Protein AF-A0A9W8I303-F1 (afdb_monomer)

Structure (mmCIF, N/CA/C/O backbone):
data_AF-A0A9W8I303-F1
#
_entry.id   AF-A0A9W8I303-F1
#
loop_
_atom_site.group_PDB
_atom_site.id
_atom_site.type_symbol
_atom_site.label_atom_id
_atom_site.label_alt_id
_atom_site.label_comp_id
_atom_site.label_asym_id
_atom_site.label_entity_id
_atom_site.label_seq_id
_atom_site.pdbx_PDB_ins_code
_atom_site.Cartn_x
_atom_site.Cartn_y
_atom_site.Cartn_z
_atom_site.occupancy
_atom_site.B_iso_or_equiv
_atom_site.auth_seq_id
_atom_site.auth_comp_id
_atom_site.auth_asym_id
_atom_site.auth_atom_id
_atom_site.pdbx_PDB_model_num
ATOM 1 N N . MET A 1 1 ? -18.214 2.462 27.737 1.00 80.50 1 MET A N 1
ATOM 2 C CA . MET A 1 1 ? -17.371 2.314 26.529 1.00 80.50 1 MET A CA 1
ATOM 3 C C . MET A 1 1 ? -16.832 0.895 26.413 1.00 80.50 1 MET A C 1
ATOM 5 O O . MET A 1 1 ? -17.365 0.173 25.594 1.00 80.50 1 MET A O 1
ATOM 9 N N . TYR A 1 2 ? -15.885 0.456 27.256 1.00 80.56 2 TYR A N 1
ATOM 10 C CA . TYR A 1 2 ? -15.270 -0.886 27.174 1.00 80.56 2 TYR A CA 1
ATOM 11 C C . TYR A 1 2 ? -16.284 -2.042 27.030 1.00 80.56 2 TYR A C 1
ATOM 13 O O . TYR A 1 2 ? -16.235 -2.782 26.056 1.00 80.56 2 TYR A O 1
ATOM 21 N N . SER A 1 3 ? -17.301 -2.103 27.897 1.00 82.56 3 SER A N 1
ATOM 22 C CA . SER A 1 3 ? -18.353 -3.137 27.866 1.00 82.56 3 SER A CA 1
ATOM 23 C C . SER A 1 3 ? -19.313 -3.083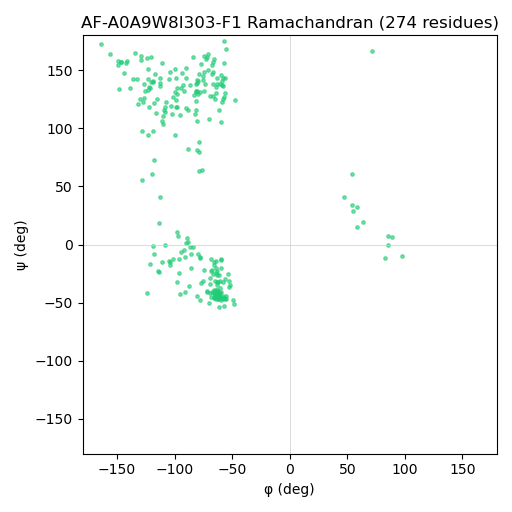 26.669 1.00 82.56 3 SER A C 1
ATOM 25 O O . SER A 1 3 ? -20.093 -4.010 26.473 1.00 82.56 3 SER A O 1
ATOM 27 N N . GLN A 1 4 ? -19.300 -2.000 25.890 1.00 85.31 4 GLN A N 1
ATOM 28 C CA . GLN A 1 4 ? -20.219 -1.762 24.769 1.00 85.31 4 GLN A CA 1
ATOM 29 C C . GLN A 1 4 ? -19.513 -1.813 23.411 1.00 85.31 4 GLN A C 1
ATOM 31 O O . GLN A 1 4 ? -20.179 -1.889 22.383 1.00 85.31 4 GLN A O 1
ATOM 36 N N . THR A 1 5 ? -18.180 -1.750 23.395 1.00 90.31 5 THR A N 1
ATOM 37 C CA . THR A 1 5 ? -17.393 -1.831 22.168 1.00 90.31 5 THR A CA 1
ATOM 38 C C . THR A 1 5 ? -17.290 -3.283 21.716 1.00 90.31 5 THR A C 1
ATOM 40 O O . THR A 1 5 ? -16.945 -4.169 22.501 1.00 90.31 5 THR A O 1
ATOM 43 N N . GLU A 1 6 ? -17.569 -3.513 20.436 1.00 92.44 6 GLU A N 1
ATOM 44 C CA . GLU A 1 6 ? -17.260 -4.764 19.748 1.00 92.44 6 GLU A CA 1
ATOM 45 C C . GLU A 1 6 ? -15.886 -4.656 19.089 1.00 92.44 6 GLU A C 1
ATOM 47 O O . GLU A 1 6 ? -15.594 -3.680 18.396 1.00 92.44 6 GLU A O 1
ATOM 52 N N . TYR A 1 7 ? -15.052 -5.669 19.300 1.00 92.38 7 TYR A N 1
ATOM 53 C CA . TYR A 1 7 ? -13.704 -5.742 18.755 1.00 92.38 7 TYR A CA 1
ATOM 54 C C . TYR A 1 7 ? -13.675 -6.838 17.697 1.00 92.38 7 TYR A C 1
ATOM 56 O O . TYR A 1 7 ? -13.798 -8.015 18.025 1.00 92.38 7 TYR A O 1
ATOM 64 N N . ASN A 1 8 ? -13.531 -6.458 16.430 1.00 93.69 8 ASN A N 1
ATOM 65 C CA . ASN A 1 8 ? -13.479 -7.396 15.314 1.00 93.69 8 ASN A CA 1
ATOM 66 C C . ASN A 1 8 ? -12.062 -7.403 14.740 1.00 93.69 8 ASN A C 1
ATOM 68 O O . ASN A 1 8 ? -11.650 -6.442 14.094 1.00 93.69 8 ASN A O 1
ATOM 72 N N . LEU A 1 9 ? -11.318 -8.472 15.011 1.00 94.00 9 LEU A N 1
ATOM 73 C CA . LEU A 1 9 ? -9.975 -8.686 14.488 1.00 94.00 9 LEU A CA 1
ATOM 74 C C . LEU A 1 9 ? -10.105 -9.431 13.162 1.00 94.00 9 LEU A C 1
ATOM 76 O O . LEU A 1 9 ? -10.629 -10.543 13.132 1.00 94.00 9 LEU A O 1
ATOM 80 N N . ILE A 1 10 ? -9.660 -8.810 12.075 1.00 94.81 10 ILE A N 1
ATOM 81 C CA . ILE A 1 10 ? -9.704 -9.397 10.735 1.00 94.81 10 ILE A CA 1
ATOM 82 C C . ILE A 1 10 ? -8.328 -9.986 10.452 1.00 94.81 10 ILE A C 1
ATOM 84 O O . ILE A 1 10 ? -7.335 -9.267 10.459 1.00 94.81 10 ILE A O 1
ATOM 88 N N . GLU A 1 11 ? -8.275 -11.296 10.247 1.00 93.50 11 GLU A N 1
ATOM 89 C CA . GLU A 1 11 ? -7.031 -12.048 10.108 1.00 93.50 11 GLU A CA 1
ATOM 90 C C . GLU A 1 11 ? -7.125 -12.947 8.880 1.00 93.50 11 GLU A C 1
ATOM 92 O O . GLU A 1 11 ? -7.998 -13.807 8.805 1.00 93.50 11 GLU A O 1
ATOM 97 N N . ILE A 1 12 ? -6.225 -12.794 7.916 1.00 92.38 12 ILE A N 1
ATOM 98 C CA . ILE A 1 12 ? -6.253 -13.619 6.705 1.00 92.38 12 ILE A CA 1
ATOM 99 C C . ILE A 1 12 ? -5.691 -15.024 6.963 1.00 92.38 12 ILE A C 1
ATOM 101 O O . ILE A 1 12 ? -6.183 -15.998 6.397 1.00 92.38 12 ILE A O 1
ATOM 105 N N . SER A 1 13 ? -4.712 -15.168 7.860 1.00 91.31 13 SER A N 1
ATOM 106 C CA . SER A 1 13 ? -4.011 -16.428 8.107 1.00 91.31 13 SER A CA 1
ATOM 107 C C . SER A 1 13 ? -4.801 -17.357 9.035 1.00 91.31 13 SER A C 1
ATOM 109 O O . SER A 1 13 ? -4.908 -17.091 10.237 1.00 91.31 13 SER A O 1
ATOM 111 N N . PRO A 1 14 ? -5.254 -18.537 8.563 1.00 89.31 14 PRO A N 1
ATOM 112 C CA . PRO A 1 14 ? -5.962 -19.492 9.420 1.00 89.31 14 PRO A CA 1
ATOM 113 C C . PRO A 1 14 ? -5.089 -20.027 10.563 1.00 89.31 14 PRO A C 1
ATOM 115 O O . PRO A 1 14 ? -5.581 -20.461 11.608 1.00 89.31 14 PRO A O 1
ATOM 118 N N . LYS A 1 15 ? -3.762 -20.038 10.382 1.00 89.25 15 LYS A N 1
ATOM 119 C CA . LYS A 1 15 ? -2.813 -20.438 11.427 1.00 89.25 15 LYS A CA 1
ATOM 120 C C . LYS A 1 15 ? -2.759 -19.391 12.539 1.00 89.25 15 LYS A C 1
ATOM 122 O O . LYS A 1 15 ? -2.899 -19.765 13.704 1.00 89.25 15 LYS A O 1
ATOM 127 N N . LEU A 1 16 ? -2.590 -18.113 12.192 1.00 87.62 16 LEU A N 1
ATOM 128 C CA . LEU A 1 16 ? -2.540 -17.028 13.176 1.00 87.62 16 LEU A CA 1
ATOM 129 C C . LEU A 1 16 ? -3.896 -16.835 13.852 1.00 87.62 16 LEU A C 1
ATOM 131 O O . LEU A 1 16 ? -3.938 -16.741 15.076 1.00 87.62 16 LEU A O 1
ATOM 135 N N . ALA A 1 17 ? -4.998 -16.913 13.101 1.00 86.69 17 ALA A N 1
ATOM 136 C CA . ALA A 1 17 ? -6.349 -16.846 13.652 1.00 86.69 17 ALA A CA 1
ATOM 137 C C . ALA A 1 17 ? -6.565 -17.908 14.742 1.00 86.69 17 ALA A C 1
ATOM 139 O O . ALA A 1 17 ? -7.018 -17.591 15.841 1.00 86.69 17 ALA A O 1
ATOM 140 N N . ARG A 1 18 ? -6.158 -19.162 14.490 1.00 86.44 18 ARG A N 1
ATOM 141 C CA . ARG A 1 18 ? -6.220 -20.237 15.497 1.00 86.44 18 ARG A CA 1
ATOM 142 C C . ARG A 1 18 ? -5.342 -19.955 16.713 1.00 86.44 18 ARG A C 1
ATOM 144 O O . ARG A 1 18 ? -5.784 -20.174 17.834 1.00 86.44 18 ARG A O 1
ATOM 151 N N . GLN A 1 19 ? -4.124 -19.452 16.522 1.00 84.56 19 GLN A N 1
ATOM 152 C CA . GLN A 1 19 ? -3.244 -19.099 17.642 1.00 84.56 19 GLN A CA 1
ATOM 153 C C . GLN A 1 19 ? -3.817 -17.962 18.498 1.00 84.56 19 GLN A C 1
ATOM 155 O O . GLN A 1 19 ? -3.777 -18.041 19.727 1.00 84.56 19 GLN A O 1
ATOM 160 N N . GLN A 1 20 ? -4.366 -16.923 17.867 1.00 82.50 20 GLN A N 1
ATOM 161 C CA . GLN A 1 20 ? -5.014 -15.806 18.550 1.00 82.50 20 GLN A CA 1
ATOM 162 C C . GLN A 1 20 ? -6.270 -16.275 19.302 1.00 82.50 20 GLN A C 1
ATOM 164 O O . GLN A 1 20 ? -6.440 -15.922 20.468 1.00 82.50 20 GLN A O 1
ATOM 169 N N . LEU A 1 21 ? -7.088 -17.145 18.695 1.00 80.62 21 LEU A N 1
ATOM 170 C CA . LEU A 1 21 ? -8.236 -17.782 19.350 1.00 80.62 21 LEU A CA 1
ATOM 171 C C . LEU A 1 21 ? -7.812 -18.594 20.581 1.00 80.62 21 LEU A C 1
ATOM 173 O O . LEU A 1 21 ? -8.411 -18.439 21.642 1.00 80.62 21 LEU A O 1
ATOM 177 N N . SER A 1 22 ? -6.755 -19.406 20.480 1.00 77.94 22 SER A N 1
ATOM 178 C CA . SER A 1 22 ? -6.236 -20.178 21.617 1.00 77.94 22 SER A CA 1
ATOM 179 C C . SER A 1 22 ? -5.738 -19.280 22.752 1.00 77.94 22 SER A C 1
ATOM 181 O O . SER A 1 22 ? -5.996 -19.560 23.920 1.00 77.94 22 SER A O 1
ATOM 183 N N . ARG A 1 23 ? -5.049 -18.175 22.436 1.00 78.62 23 ARG A N 1
ATOM 184 C CA . ARG A 1 23 ? -4.628 -17.185 23.446 1.00 78.62 23 ARG A CA 1
ATOM 185 C C . ARG A 1 23 ? -5.829 -16.508 24.104 1.00 78.62 23 ARG A C 1
ATOM 187 O O . ARG A 1 23 ? -5.824 -16.324 25.315 1.00 78.62 23 ARG A O 1
ATOM 194 N N . HIS A 1 24 ? -6.855 -16.181 23.321 1.00 73.38 24 HIS A N 1
ATOM 195 C CA . HIS A 1 24 ? -8.088 -15.584 23.823 1.00 73.38 24 HIS A CA 1
ATOM 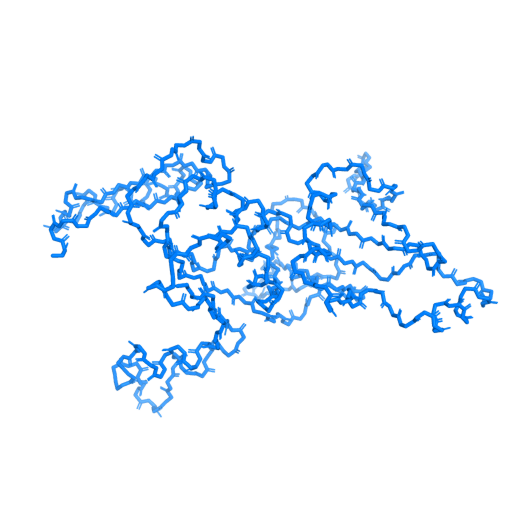196 C C . HIS A 1 24 ? -8.853 -16.542 24.748 1.00 73.38 24 HIS A C 1
ATOM 198 O O . HIS A 1 24 ? -9.297 -16.133 25.814 1.00 73.38 24 HIS A O 1
ATOM 204 N N . ALA A 1 25 ? -8.947 -17.826 24.387 1.00 70.00 25 ALA A N 1
ATOM 205 C CA . ALA A 1 25 ? -9.602 -18.854 25.198 1.00 70.00 25 ALA A CA 1
ATOM 206 C C . ALA A 1 25 ? -8.889 -19.119 26.537 1.00 70.00 25 ALA A C 1
ATOM 208 O O . ALA A 1 25 ? -9.543 -19.434 27.526 1.00 70.00 25 ALA A O 1
ATOM 209 N N . ASN A 1 26 ? -7.563 -18.961 26.578 1.00 66.81 26 ASN A N 1
ATOM 210 C CA . ASN A 1 26 ? -6.747 -19.182 27.775 1.00 66.81 26 ASN A CA 1
ATOM 211 C C . ASN A 1 26 ? -6.574 -17.925 28.650 1.00 66.81 26 ASN A C 1
ATOM 213 O O . ASN A 1 26 ? -5.869 -17.973 29.659 1.00 66.81 26 ASN A O 1
ATOM 217 N N . SER A 1 27 ? -7.176 -16.794 28.273 1.00 68.62 27 SER A N 1
ATOM 218 C CA . SER A 1 27 ? -7.116 -15.558 29.054 1.00 68.62 27 SER A CA 1
ATOM 219 C C . SER A 1 27 ? -8.114 -15.600 30.212 1.00 68.62 27 SER A C 1
ATOM 221 O O . SER A 1 27 ? -9.303 -15.833 30.010 1.00 68.62 27 SER A O 1
ATOM 223 N N . SER A 1 28 ? -7.654 -15.303 31.429 1.00 58.38 28 SER A N 1
ATOM 224 C CA . SER A 1 28 ? -8.511 -15.172 32.619 1.00 58.38 28 SER A CA 1
ATOM 225 C C . SER A 1 28 ? -9.477 -13.981 32.545 1.00 58.38 28 SER A C 1
ATOM 227 O O . SER A 1 28 ? -10.448 -13.923 33.296 1.00 58.38 28 SER A O 1
ATOM 229 N N . THR A 1 29 ? -9.245 -13.050 31.618 1.00 61.72 29 THR A N 1
ATOM 230 C CA . THR A 1 29 ? -10.097 -11.891 31.338 1.00 61.72 29 THR A CA 1
ATOM 231 C C . THR A 1 29 ? -10.621 -11.982 29.906 1.00 61.72 29 THR A C 1
ATOM 233 O O . THR A 1 29 ? -10.166 -11.272 29.005 1.00 61.72 29 THR A O 1
ATOM 236 N N . LEU A 1 30 ? -11.556 -12.903 29.675 1.00 62.56 30 LEU A N 1
ATOM 237 C CA . LEU A 1 30 ? -12.273 -13.024 28.407 1.00 62.56 30 LEU A CA 1
ATOM 238 C C . LEU A 1 30 ? -13.227 -11.836 28.241 1.00 62.56 30 LEU A C 1
ATOM 240 O O . LEU A 1 30 ? -14.254 -11.743 28.915 1.00 62.56 30 LEU A O 1
ATOM 244 N N . HIS A 1 31 ? -12.900 -10.922 27.329 1.00 69.25 31 HIS A N 1
ATOM 245 C CA . HIS A 1 31 ? -13.835 -9.876 26.933 1.00 69.25 31 HIS A CA 1
ATOM 246 C C . HIS A 1 31 ? -14.819 -10.453 25.909 1.00 69.25 31 HIS A C 1
ATOM 248 O O . HIS A 1 31 ? -14.467 -10.663 24.750 1.00 69.25 31 HIS A O 1
ATOM 254 N N . GLY A 1 32 ? -16.066 -10.705 26.320 1.00 75.88 32 GLY A N 1
ATOM 255 C CA . GLY A 1 32 ? -17.075 -11.390 25.493 1.00 75.88 32 GLY A CA 1
ATOM 256 C C . GLY A 1 32 ? -17.424 -10.711 24.158 1.00 75.88 32 GLY A C 1
ATOM 257 O O . GLY A 1 32 ? -18.037 -11.338 23.297 1.00 75.88 32 GLY A O 1
ATOM 258 N N . ASN A 1 33 ? -17.007 -9.457 23.959 1.00 84.62 33 ASN A N 1
ATOM 259 C CA . ASN A 1 33 ? -17.288 -8.685 22.746 1.00 84.62 33 ASN A CA 1
ATOM 260 C C . ASN A 1 33 ? -16.132 -8.679 21.728 1.00 84.62 33 ASN A C 1
ATOM 262 O O . ASN A 1 33 ? -16.164 -7.878 20.794 1.00 84.62 33 ASN A O 1
ATOM 266 N N . ALA A 1 34 ? -15.098 -9.508 21.905 1.00 87.56 34 ALA A N 1
ATOM 267 C CA . ALA A 1 34 ? -14.016 -9.662 20.935 1.00 87.56 34 ALA A CA 1
ATOM 268 C C . ALA A 1 34 ? -14.234 -10.883 20.030 1.00 87.56 34 ALA A C 1
ATOM 270 O O . ALA A 1 34 ? -14.596 -11.965 20.493 1.00 87.56 34 ALA A O 1
ATOM 271 N N . ARG A 1 35 ? -14.025 -10.707 18.724 1.00 89.19 35 ARG A N 1
ATOM 272 C CA . ARG A 1 35 ? -14.223 -11.729 17.692 1.00 89.19 35 ARG A CA 1
ATOM 273 C C . ARG A 1 35 ? -13.065 -11.709 16.709 1.00 89.19 35 ARG A C 1
ATOM 275 O O . ARG A 1 35 ? -12.578 -10.644 16.341 1.00 89.19 35 ARG A O 1
ATOM 282 N N . ILE A 1 36 ? -12.668 -12.896 16.264 1.00 90.81 36 ILE A N 1
ATOM 283 C CA . ILE A 1 36 ? -11.671 -13.082 15.210 1.00 90.81 36 ILE A CA 1
ATOM 284 C C . ILE A 1 36 ? -12.412 -13.544 13.964 1.00 90.81 36 ILE A C 1
ATOM 286 O O . ILE A 1 36 ? -13.126 -14.546 13.992 1.00 90.81 36 ILE A O 1
ATOM 290 N N . ILE A 1 37 ? -12.263 -12.789 12.884 1.00 93.69 37 ILE A N 1
ATOM 291 C CA . ILE A 1 37 ? -12.885 -13.044 11.594 1.00 93.69 37 ILE A CA 1
ATOM 292 C C . ILE A 1 37 ? -11.764 -13.469 10.653 1.00 93.69 37 ILE A C 1
ATOM 294 O O . ILE A 1 37 ? -10.966 -12.640 10.217 1.00 93.69 37 ILE A O 1
ATOM 298 N N . ASN A 1 38 ? -11.681 -14.773 10.382 1.00 94.75 38 ASN A N 1
ATOM 299 C CA . ASN A 1 38 ? -10.640 -15.311 9.518 1.00 94.75 38 ASN A CA 1
ATOM 300 C C . ASN A 1 38 ? -10.999 -15.114 8.036 1.00 94.75 38 ASN A C 1
ATOM 302 O O . ASN A 1 38 ? -11.546 -16.018 7.411 1.00 94.75 38 ASN A O 1
ATOM 306 N N . GLN A 1 39 ? -10.752 -13.916 7.508 1.00 94.94 39 GLN A N 1
ATOM 307 C CA . GLN A 1 39 ? -10.959 -13.558 6.103 1.00 94.94 39 GLN A CA 1
ATOM 308 C C . GLN A 1 39 ? -10.072 -12.374 5.705 1.00 94.94 39 GLN A C 1
ATOM 310 O O . GLN A 1 39 ? -9.587 -11.640 6.566 1.00 94.94 39 GLN A O 1
ATOM 315 N N . SER A 1 40 ? -9.903 -12.150 4.403 1.00 95.56 40 SER A N 1
ATOM 316 C CA . SER A 1 40 ? -9.305 -10.915 3.895 1.00 95.56 40 SER A CA 1
ATOM 317 C C . SER A 1 40 ? -10.284 -9.749 4.032 1.00 95.56 40 SER A C 1
ATOM 319 O O . SER A 1 40 ? -11.467 -9.873 3.714 1.00 95.56 40 SER A O 1
ATOM 321 N N . ILE A 1 41 ? -9.792 -8.581 4.447 1.00 96.62 41 ILE A N 1
ATOM 322 C CA . ILE A 1 41 ? -10.588 -7.347 4.405 1.00 96.62 41 ILE A CA 1
ATOM 323 C C . ILE A 1 41 ? -10.890 -6.909 2.966 1.00 96.62 41 ILE A C 1
ATOM 325 O O . ILE A 1 41 ? -11.902 -6.262 2.731 1.00 96.62 41 ILE A O 1
ATOM 329 N N . LEU A 1 42 ? -10.062 -7.285 1.986 1.00 97.31 42 LEU A N 1
ATOM 330 C CA . LEU A 1 42 ? -10.294 -6.934 0.579 1.00 97.31 42 LEU A CA 1
ATOM 331 C C . LEU A 1 42 ? -11.514 -7.655 -0.020 1.00 97.31 42 LEU A C 1
ATOM 333 O O . LEU A 1 42 ? -12.118 -7.144 -0.966 1.00 97.31 42 LEU A O 1
ATOM 337 N N . ASP A 1 43 ? -11.893 -8.787 0.578 1.00 96.75 43 ASP A N 1
ATOM 338 C CA . ASP A 1 43 ? -13.035 -9.621 0.185 1.00 96.75 43 ASP A CA 1
ATOM 339 C C . ASP A 1 43 ? -14.291 -9.326 1.019 1.00 96.75 43 ASP A C 1
ATOM 341 O O . ASP A 1 43 ? -15.292 -10.036 0.934 1.00 96.75 43 ASP A O 1
ATOM 345 N N . TRP A 1 44 ? -14.253 -8.285 1.854 1.00 97.38 44 TRP A N 1
ATOM 346 C CA . TRP A 1 44 ? -15.359 -7.955 2.739 1.00 97.38 44 TRP A CA 1
ATOM 347 C C . TRP A 1 44 ? -16.609 -7.546 1.952 1.00 97.38 44 TRP A C 1
ATOM 349 O O . TRP A 1 44 ? -16.587 -6.603 1.160 1.00 97.38 44 TRP A O 1
ATOM 359 N N . ASP A 1 45 ? -17.724 -8.220 2.226 1.00 96.31 45 ASP A N 1
ATOM 360 C CA . ASP A 1 45 ? -18.985 -8.065 1.497 1.00 96.31 45 ASP A CA 1
ATOM 361 C C . ASP A 1 45 ? -20.150 -7.562 2.371 1.00 96.31 45 ASP A C 1
ATOM 363 O O . ASP A 1 45 ? -21.204 -7.177 1.855 1.00 96.31 45 ASP A O 1
ATOM 367 N N . LYS A 1 46 ? -19.966 -7.485 3.694 1.00 96.12 46 LYS A N 1
ATOM 368 C CA . LYS A 1 46 ? -21.014 -7.081 4.646 1.00 96.12 46 LYS A CA 1
ATOM 369 C C . LYS A 1 46 ? -21.070 -5.571 4.817 1.00 96.12 46 LYS A C 1
ATOM 371 O O . LYS A 1 46 ? -20.046 -4.913 4.946 1.00 96.12 46 LYS A O 1
ATOM 376 N N . HIS A 1 47 ? -22.268 -5.002 4.848 1.00 96.56 47 HIS A N 1
ATOM 377 C CA . HIS A 1 47 ? -22.441 -3.570 5.085 1.00 96.56 47 HIS A CA 1
ATOM 378 C C . HIS A 1 47 ? -22.551 -3.260 6.587 1.00 96.56 47 HIS A C 1
ATOM 380 O O . HIS A 1 47 ? -23.531 -3.624 7.237 1.00 96.56 47 HIS A O 1
ATOM 386 N N . GLU A 1 48 ? -21.583 -2.518 7.117 1.00 94.88 48 GLU A N 1
ATOM 387 C CA . GLU A 1 48 ? -21.498 -2.082 8.508 1.00 94.88 48 GLU A CA 1
ATOM 388 C C . GLU A 1 48 ? -21.979 -0.631 8.648 1.00 94.88 48 GLU A C 1
ATOM 390 O O . GLU A 1 48 ? -21.238 0.338 8.473 1.00 94.88 48 GLU A O 1
ATOM 395 N N . SER A 1 49 ? -23.261 -0.461 8.985 1.00 92.38 49 SER A N 1
ATOM 396 C CA . SER A 1 49 ? -23.885 0.865 9.117 1.00 92.38 49 SER A CA 1
ATOM 397 C C . SER A 1 49 ? -23.554 1.584 10.427 1.00 92.38 49 SER A C 1
ATOM 399 O O . SER A 1 49 ? -23.881 2.763 10.580 1.00 92.38 49 SER A O 1
ATOM 401 N N . ARG A 1 50 ? -22.947 0.893 11.397 1.00 92.62 50 ARG A N 1
ATOM 402 C CA . ARG A 1 50 ? -22.639 1.450 12.718 1.00 92.62 50 ARG A CA 1
ATOM 403 C C . ARG A 1 50 ? -21.383 2.325 12.654 1.00 92.62 50 ARG A C 1
ATOM 405 O O . ARG A 1 50 ? -20.466 2.013 11.900 1.00 92.62 50 ARG A O 1
ATOM 412 N N . PRO A 1 51 ? -21.294 3.402 13.456 1.00 92.50 51 PRO A N 1
ATOM 413 C CA . PRO A 1 51 ? -20.029 4.100 13.650 1.00 92.50 51 PRO A CA 1
ATOM 414 C C . PRO A 1 51 ? -18.967 3.128 14.170 1.00 92.50 51 PRO A C 1
ATOM 416 O O . PRO A 1 51 ? -19.193 2.447 15.170 1.00 92.50 51 PRO A O 1
ATOM 419 N N . CYS A 1 52 ? -17.818 3.072 13.505 1.00 94.31 52 CYS A N 1
ATOM 420 C CA . CYS A 1 52 ? -16.732 2.172 13.873 1.00 94.31 52 CYS A CA 1
ATOM 421 C C . CYS A 1 52 ? -15.372 2.846 13.698 1.00 94.31 52 CYS A C 1
ATOM 423 O O . CYS A 1 52 ? -15.228 3.801 12.932 1.00 94.31 52 CYS A O 1
ATOM 425 N N . PHE A 1 53 ? -14.368 2.327 14.399 1.00 96.00 53 PHE A N 1
ATOM 426 C CA . PHE A 1 53 ? -12.973 2.637 14.121 1.00 96.00 53 PHE A CA 1
ATOM 427 C C . PHE A 1 53 ? -12.371 1.499 13.306 1.00 96.00 53 PHE A C 1
ATOM 429 O O . PHE A 1 53 ? -12.519 0.335 13.671 1.00 96.00 53 PHE A O 1
ATOM 436 N N . VAL A 1 54 ? -11.697 1.845 12.215 1.00 97.50 54 VAL A N 1
ATOM 437 C CA . VAL A 1 54 ? -10.852 0.928 11.451 1.00 97.50 54 VAL A CA 1
ATOM 438 C C . VAL A 1 54 ? -9.417 1.244 11.836 1.00 97.50 54 VAL A C 1
ATOM 440 O O . VAL A 1 54 ? -8.929 2.337 11.553 1.00 97.50 54 VAL A O 1
ATOM 443 N N . VAL A 1 55 ? -8.772 0.305 12.522 1.00 98.19 55 VAL A N 1
ATOM 444 C CA . VAL A 1 55 ? -7.388 0.437 12.983 1.00 98.19 55 VAL A CA 1
ATOM 445 C C . VAL A 1 55 ? -6.520 -0.492 12.141 1.00 98.19 55 VAL A C 1
ATOM 447 O O . VAL A 1 55 ? -6.696 -1.705 12.206 1.00 98.19 55 VAL A O 1
ATOM 450 N N . ALA A 1 56 ? -5.620 0.076 11.340 1.00 97.62 56 ALA A N 1
ATOM 451 C CA . ALA A 1 56 ? -4.745 -0.658 10.425 1.00 97.62 56 ALA A CA 1
ATOM 452 C C . ALA A 1 56 ? -3.290 -0.225 10.649 1.00 97.62 56 ALA A C 1
ATOM 454 O O . ALA A 1 56 ? -2.887 0.833 10.174 1.00 97.62 56 ALA A O 1
ATOM 455 N N . MET A 1 57 ? -2.538 -1.001 11.431 1.00 97.19 57 MET A N 1
ATOM 456 C CA . MET A 1 57 ? -1.144 -0.715 11.796 1.00 97.19 57 MET A CA 1
ATOM 457 C C . MET A 1 57 ? -0.232 -1.706 11.075 1.00 97.19 57 MET A C 1
ATOM 459 O O . MET A 1 57 ? -0.360 -2.894 11.357 1.00 97.19 57 MET A O 1
ATOM 463 N N . GLU A 1 58 ? 0.634 -1.216 10.180 1.00 95.75 58 GLU A N 1
ATOM 464 C CA . GLU A 1 58 ? 1.556 -2.035 9.365 1.00 95.75 58 GLU A CA 1
ATOM 465 C C . GLU A 1 58 ? 0.788 -3.128 8.603 1.00 95.75 58 GLU A C 1
ATOM 467 O O . GLU A 1 58 ? 0.908 -4.327 8.854 1.00 95.75 58 GLU A O 1
ATOM 472 N N . VAL A 1 59 ? -0.135 -2.673 7.752 1.00 96.25 59 VAL A N 1
ATOM 473 C CA . VAL A 1 59 ? -1.045 -3.546 6.991 1.00 96.25 59 VAL A CA 1
ATOM 474 C C . VAL A 1 59 ? -0.923 -3.280 5.502 1.00 96.25 59 VAL A C 1
ATOM 476 O O . VAL A 1 59 ? -0.993 -4.219 4.711 1.00 96.25 59 VAL A O 1
ATOM 47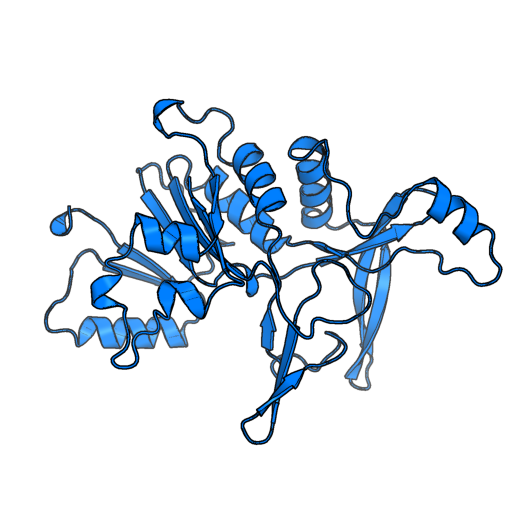9 N N . ILE A 1 60 ? -0.830 -2.009 5.101 1.00 97.56 60 ILE A N 1
ATOM 480 C CA . ILE A 1 60 ? -0.933 -1.630 3.691 1.00 97.56 60 ILE A CA 1
ATOM 481 C C . ILE A 1 60 ? 0.406 -1.717 2.962 1.00 97.56 60 ILE A C 1
ATOM 483 O O . ILE A 1 60 ? 0.404 -1.856 1.741 1.00 97.56 60 ILE A O 1
ATOM 487 N N . ASP A 1 61 ? 1.520 -1.699 3.687 1.00 96.88 61 ASP A N 1
ATOM 488 C CA . ASP A 1 61 ? 2.847 -2.029 3.169 1.00 96.88 61 ASP A CA 1
ATOM 489 C C . ASP A 1 61 ? 2.938 -3.456 2.623 1.00 96.88 61 ASP A C 1
ATOM 491 O O . ASP A 1 61 ? 3.652 -3.688 1.656 1.00 96.88 61 ASP A O 1
ATOM 495 N N . ASN A 1 62 ? 2.183 -4.395 3.191 1.00 95.62 62 ASN A N 1
ATOM 496 C CA . ASN A 1 62 ? 2.107 -5.787 2.746 1.00 95.62 62 ASN A CA 1
ATOM 497 C C . ASN A 1 62 ? 1.060 -6.009 1.636 1.00 95.62 62 ASN A C 1
ATOM 499 O O . ASN A 1 62 ? 0.889 -7.128 1.144 1.00 95.62 62 ASN A O 1
ATOM 503 N N . LEU A 1 63 ? 0.317 -4.969 1.241 1.00 97.25 63 LEU A N 1
ATOM 504 C CA . LEU A 1 63 ? -0.661 -5.069 0.163 1.00 97.25 63 LEU A CA 1
ATOM 505 C C . LEU A 1 63 ? 0.018 -4.948 -1.204 1.00 97.25 63 LEU A C 1
ATOM 507 O O . LEU A 1 63 ? 0.872 -4.092 -1.430 1.00 97.25 63 LEU A O 1
ATOM 511 N N . ALA A 1 64 ? -0.410 -5.795 -2.141 1.00 96.44 64 ALA A N 1
ATOM 512 C CA . ALA A 1 64 ? 0.166 -5.857 -3.478 1.00 96.44 64 ALA A CA 1
ATOM 513 C C . ALA A 1 64 ? 0.087 -4.513 -4.223 1.00 96.44 64 ALA A C 1
ATOM 515 O O . ALA A 1 64 ? -0.889 -3.759 -4.108 1.00 96.44 64 ALA A O 1
ATOM 516 N N . HIS A 1 65 ? 1.139 -4.245 -4.990 1.00 98.12 65 HIS A N 1
ATOM 517 C CA . HIS A 1 65 ? 1.225 -3.128 -5.917 1.00 98.12 65 HIS A CA 1
ATOM 518 C C . HIS A 1 65 ? 1.417 -3.672 -7.329 1.00 98.12 65 HIS A C 1
ATOM 520 O O . HIS A 1 65 ? 2.191 -4.607 -7.532 1.00 98.12 65 HIS A O 1
ATOM 526 N N . ASP A 1 66 ? 0.761 -3.042 -8.297 1.00 98.31 66 ASP A N 1
ATOM 527 C CA . ASP A 1 66 ? 1.004 -3.301 -9.713 1.00 98.31 66 ASP A CA 1
ATOM 528 C C . ASP A 1 66 ? 2.099 -2.374 -10.236 1.00 98.31 66 ASP A C 1
ATOM 530 O O . ASP A 1 66 ? 2.275 -1.258 -9.745 1.00 98.31 66 ASP A O 1
ATOM 534 N N . VAL A 1 67 ? 2.834 -2.809 -11.257 1.00 98.25 67 VAL A N 1
ATOM 535 C CA . VAL A 1 67 ? 3.876 -1.987 -11.881 1.00 98.25 67 VAL A CA 1
ATOM 536 C C . VAL A 1 67 ? 3.336 -1.344 -13.146 1.00 98.25 67 VAL A C 1
ATOM 538 O O . VAL A 1 67 ? 2.880 -2.025 -14.064 1.00 98.25 67 VAL A O 1
ATOM 541 N N . VAL A 1 68 ? 3.431 -0.017 -13.210 1.00 97.94 68 VAL A N 1
ATOM 542 C CA . VAL A 1 68 ? 3.072 0.778 -14.383 1.00 97.94 68 VAL A CA 1
ATOM 543 C C . VAL A 1 68 ? 4.289 1.535 -14.902 1.00 97.94 68 VAL A C 1
ATOM 545 O O . VAL A 1 68 ? 5.081 2.098 -14.146 1.00 97.94 68 VAL A O 1
ATOM 548 N N . ARG A 1 69 ? 4.425 1.594 -16.224 1.00 96.25 69 ARG A N 1
ATOM 549 C CA . ARG A 1 69 ? 5.350 2.481 -16.936 1.00 96.25 69 ARG A CA 1
ATOM 550 C C . ARG A 1 69 ? 4.580 3.329 -17.926 1.00 96.25 69 ARG A C 1
ATOM 552 O O . ARG A 1 69 ? 3.471 2.984 -18.310 1.00 96.25 69 ARG A O 1
ATOM 559 N N . TYR A 1 70 ? 5.167 4.435 -18.356 1.00 94.62 70 TYR A N 1
ATOM 560 C CA . TYR A 1 70 ? 4.538 5.318 -19.329 1.00 94.62 70 TYR A CA 1
ATOM 561 C C . TYR A 1 70 ? 5.407 5.433 -20.566 1.00 94.62 70 TYR A C 1
ATOM 563 O O . TYR A 1 70 ? 6.630 5.558 -20.467 1.00 94.62 70 TYR A O 1
ATOM 571 N N . ASP A 1 71 ? 4.773 5.441 -21.729 1.00 90.50 71 ASP A N 1
ATOM 572 C CA . ASP A 1 71 ? 5.433 5.826 -22.968 1.00 90.50 71 ASP A CA 1
ATOM 573 C C . ASP A 1 71 ? 5.858 7.304 -22.899 1.00 90.50 71 ASP A C 1
ATOM 575 O O . ASP A 1 71 ? 5.069 8.181 -22.535 1.00 90.50 71 ASP A O 1
ATOM 579 N N . TYR A 1 72 ? 7.119 7.597 -23.232 1.00 84.94 72 TYR A N 1
ATOM 580 C CA . TYR A 1 72 ? 7.679 8.946 -23.078 1.00 84.94 72 TYR A CA 1
ATOM 581 C C . TYR A 1 72 ? 7.008 10.009 -23.965 1.00 84.94 72 TYR A C 1
ATOM 583 O O . TYR A 1 72 ? 7.092 11.200 -23.640 1.00 84.94 72 TYR A O 1
ATOM 591 N N . GLN A 1 73 ? 6.403 9.605 -25.086 1.00 82.50 73 GLN A N 1
ATOM 592 C CA . GLN A 1 73 ? 5.841 10.514 -26.085 1.00 82.50 73 GLN A CA 1
ATOM 593 C C . GLN A 1 73 ? 4.344 10.745 -25.871 1.00 82.50 73 GLN A C 1
ATOM 595 O O . GLN A 1 73 ? 3.867 11.875 -25.982 1.00 82.50 73 GLN A O 1
ATOM 600 N N . THR A 1 74 ? 3.613 9.675 -25.577 1.00 87.38 74 THR A N 1
ATOM 601 C CA . THR A 1 74 ? 2.146 9.647 -25.538 1.00 87.38 74 THR A CA 1
ATOM 602 C C . THR A 1 74 ? 1.585 9.712 -24.120 1.00 87.38 74 THR A C 1
ATOM 604 O O . THR A 1 74 ? 0.388 9.932 -23.961 1.00 87.38 74 THR A O 1
ATOM 607 N N . ASP A 1 75 ? 2.425 9.529 -23.094 1.00 89.69 75 ASP A N 1
ATOM 608 C CA . ASP A 1 75 ? 2.028 9.346 -21.691 1.00 89.69 75 ASP A CA 1
ATOM 609 C C . ASP A 1 75 ? 1.093 8.134 -21.478 1.00 89.69 75 ASP A C 1
ATOM 611 O O . ASP A 1 75 ? 0.470 8.001 -20.423 1.00 89.69 75 ASP A O 1
ATOM 615 N N . THR A 1 76 ? 0.994 7.236 -22.467 1.00 93.44 76 THR A N 1
ATOM 616 C CA . THR A 1 76 ? 0.156 6.034 -22.392 1.00 93.44 76 THR A CA 1
ATOM 617 C C . THR A 1 76 ? 0.716 5.091 -21.328 1.00 93.44 76 THR A C 1
ATOM 619 O O . THR A 1 76 ? 1.909 4.780 -21.389 1.00 93.44 76 THR A O 1
ATOM 622 N N . PRO A 1 77 ? -0.100 4.628 -20.364 1.00 96.56 77 PRO A N 1
ATOM 623 C CA . PRO A 1 77 ? 0.353 3.700 -19.342 1.00 96.56 77 PRO A CA 1
ATOM 624 C C . PRO A 1 77 ? 0.408 2.258 -19.874 1.00 96.56 77 PRO A C 1
ATOM 626 O O . PRO A 1 77 ? -0.493 1.801 -20.582 1.00 96.56 77 PRO A O 1
ATOM 629 N N . TYR A 1 78 ? 1.445 1.537 -19.463 1.00 97.69 78 TYR A N 1
ATOM 630 C CA . TYR A 1 78 ? 1.682 0.118 -19.699 1.00 97.69 78 TYR A CA 1
ATOM 631 C C . TYR A 1 78 ? 1.801 -0.598 -18.353 1.00 97.69 78 TYR A C 1
ATOM 633 O O . TYR A 1 78 ? 2.492 -0.097 -17.467 1.00 97.69 78 TYR A O 1
ATOM 641 N N . GLN A 1 79 ? 1.138 -1.742 -18.199 1.00 98.06 79 GLN A N 1
ATOM 642 C CA . GLN A 1 79 ? 1.271 -2.616 -17.033 1.00 98.06 79 GLN A CA 1
ATOM 643 C C . GLN A 1 79 ? 2.382 -3.639 -17.270 1.00 98.06 79 GLN A C 1
ATOM 645 O O . GLN A 1 79 ? 2.554 -4.115 -18.395 1.00 98.06 79 GLN A O 1
ATOM 650 N N . ALA A 1 80 ? 3.132 -3.966 -16.221 1.00 97.62 80 ALA A N 1
ATOM 651 C CA . ALA A 1 80 ? 4.059 -5.087 -16.262 1.00 97.62 80 ALA A CA 1
ATOM 652 C C . ALA A 1 80 ? 3.308 -6.404 -16.026 1.00 97.62 80 ALA A C 1
ATOM 654 O O . ALA A 1 80 ? 2.433 -6.478 -15.165 1.00 97.62 80 ALA A O 1
ATOM 655 N N . LEU A 1 81 ? 3.705 -7.452 -16.740 1.00 97.19 81 LEU A N 1
ATOM 656 C CA . LEU A 1 81 ? 3.413 -8.836 -16.389 1.00 97.19 81 LEU A CA 1
ATOM 657 C C . LEU A 1 81 ? 4.729 -9.556 -16.130 1.00 97.19 81 LEU A C 1
ATOM 659 O O . LEU A 1 81 ? 5.733 -9.274 -16.783 1.00 97.19 81 LEU A O 1
ATOM 663 N N . VAL A 1 82 ? 4.708 -10.513 -15.209 1.00 96.06 82 VAL A N 1
ATOM 664 C CA . VAL A 1 82 ? 5.847 -11.399 -14.974 1.00 96.06 82 VAL A CA 1
ATOM 665 C C . VAL A 1 82 ? 5.636 -12.672 -15.780 1.00 96.06 82 VAL A C 1
ATOM 667 O O . VAL A 1 82 ? 4.728 -13.454 -15.494 1.00 96.06 82 VAL A O 1
ATOM 670 N N . HIS A 1 83 ? 6.464 -12.866 -16.800 1.00 95.94 83 HIS A N 1
ATOM 671 C CA . HIS A 1 83 ? 6.562 -14.126 -17.516 1.00 95.94 83 HIS A CA 1
ATOM 672 C C . HIS A 1 83 ? 7.451 -15.087 -16.723 1.00 95.94 83 HIS A C 1
ATOM 674 O O . HIS A 1 83 ? 8.530 -14.704 -16.272 1.00 95.94 83 HIS A O 1
ATOM 680 N N . VAL A 1 84 ? 6.980 -16.321 -16.544 1.00 95.62 84 VAL A N 1
ATOM 681 C CA . VAL A 1 84 ? 7.708 -17.392 -15.854 1.00 95.62 84 VAL A CA 1
ATOM 682 C C . VAL A 1 84 ? 8.139 -18.405 -16.902 1.00 95.62 84 VAL A C 1
ATOM 684 O O . VAL A 1 84 ? 7.286 -18.990 -17.569 1.00 95.62 84 VAL A O 1
ATOM 687 N N . PHE A 1 85 ? 9.443 -18.594 -17.057 1.00 93.62 85 PHE A N 1
ATOM 688 C CA . PHE A 1 85 ? 9.998 -19.566 -17.994 1.00 93.62 85 PHE A CA 1
ATOM 689 C C . PHE A 1 85 ? 10.060 -20.972 -17.379 1.00 93.62 85 PHE A C 1
ATOM 691 O O . PHE A 1 85 ? 10.019 -21.142 -16.159 1.00 93.62 85 PHE A O 1
ATOM 698 N N . ASP A 1 86 ? 10.177 -21.995 -18.231 1.00 93.75 86 ASP A N 1
ATOM 699 C CA . ASP A 1 86 ? 10.221 -23.408 -17.816 1.00 93.75 86 ASP A CA 1
ATOM 700 C C . ASP A 1 86 ? 11.438 -23.749 -16.933 1.00 93.75 86 ASP A C 1
ATOM 702 O O . ASP A 1 86 ? 11.413 -24.728 -16.186 1.00 93.75 86 ASP A O 1
ATOM 706 N N . ASP A 1 87 ? 12.506 -22.953 -17.008 1.00 92.00 87 ASP A N 1
ATOM 707 C CA . ASP A 1 87 ? 13.708 -23.067 -16.174 1.00 92.00 87 ASP A CA 1
ATOM 708 C C . ASP A 1 87 ? 13.575 -22.365 -14.808 1.00 92.00 87 ASP A C 1
ATOM 710 O O . ASP A 1 87 ? 14.471 -22.477 -13.970 1.00 92.00 87 ASP A O 1
ATOM 714 N N . GLY A 1 88 ? 12.442 -21.703 -14.551 1.00 87.62 88 GLY A N 1
ATOM 715 C CA . GLY A 1 88 ? 12.160 -20.991 -13.308 1.00 87.62 88 GLY A CA 1
ATOM 716 C C . GLY A 1 88 ? 12.690 -19.558 -13.261 1.00 87.62 88 GLY A C 1
ATOM 717 O O . GLY A 1 88 ? 12.608 -18.941 -12.195 1.00 87.62 88 GLY A O 1
ATOM 718 N N . GLU A 1 89 ? 13.210 -19.031 -14.374 1.00 92.38 89 GLU A N 1
ATOM 719 C CA . GLU A 1 89 ? 13.561 -17.617 -14.518 1.00 92.38 89 GLU A CA 1
ATOM 720 C C . GLU A 1 89 ? 12.317 -16.745 -14.739 1.00 92.38 89 GLU A C 1
ATOM 722 O O . GLU A 1 89 ? 11.274 -17.188 -15.236 1.00 92.38 89 GLU A O 1
ATOM 727 N N . PHE A 1 90 ? 12.441 -15.471 -14.371 1.00 95.88 90 PHE A N 1
ATOM 728 C CA . PHE A 1 90 ? 11.367 -14.487 -14.444 1.00 95.88 90 PHE A CA 1
ATOM 729 C C . PHE A 1 90 ? 11.785 -13.299 -15.311 1.00 95.88 90 PHE A C 1
ATOM 731 O O . PHE A 1 90 ? 12.869 -12.745 -15.133 1.00 95.88 90 PHE A O 1
ATOM 738 N N . GLU A 1 91 ? 10.895 -12.842 -16.189 1.00 95.12 91 GLU A N 1
ATOM 739 C CA . GLU A 1 91 ? 11.096 -11.617 -16.968 1.00 95.12 91 GLU A CA 1
ATOM 740 C C . GLU A 1 91 ? 9.850 -10.734 -16.934 1.00 95.12 91 GLU A C 1
ATOM 742 O O . GLU A 1 91 ? 8.717 -11.211 -16.984 1.00 95.12 91 GLU A O 1
ATOM 747 N N . GLU A 1 92 ? 10.064 -9.423 -16.874 1.00 95.12 92 GLU A N 1
ATOM 748 C CA . GLU A 1 92 ? 8.998 -8.449 -17.062 1.00 95.12 92 GLU A CA 1
ATOM 749 C C . GLU A 1 92 ? 8.719 -8.227 -18.547 1.00 95.12 92 GLU A C 1
ATOM 751 O O . GLU A 1 92 ? 9.577 -7.767 -19.302 1.00 95.12 92 GLU A O 1
ATOM 756 N N . ILE A 1 93 ? 7.469 -8.436 -18.938 1.00 95.56 93 ILE A N 1
ATOM 757 C CA . ILE A 1 93 ? 6.934 -7.977 -20.217 1.00 95.56 93 ILE A CA 1
ATOM 758 C C . ILE A 1 93 ? 5.924 -6.858 -19.975 1.00 95.56 93 ILE A C 1
ATOM 760 O O . ILE A 1 93 ? 5.347 -6.748 -18.896 1.00 95.56 93 ILE A O 1
ATOM 764 N N . TYR A 1 94 ? 5.707 -6.009 -20.977 1.00 96.25 94 TYR A N 1
ATOM 765 C CA . TYR A 1 94 ? 4.845 -4.838 -20.843 1.00 96.25 94 TYR A CA 1
ATOM 766 C C . TYR A 1 94 ? 3.771 -4.817 -21.920 1.00 96.25 94 TYR A C 1
ATOM 768 O O . TYR A 1 94 ? 4.063 -4.928 -23.111 1.00 96.25 94 TYR A O 1
ATOM 776 N N . GLU A 1 95 ? 2.536 -4.584 -21.497 1.00 96.81 95 GLU A N 1
ATOM 777 C CA . GLU A 1 95 ? 1.393 -4.358 -22.377 1.00 96.81 95 GLU A CA 1
ATOM 778 C C . GLU A 1 95 ? 0.655 -3.086 -21.964 1.00 96.81 95 GLU A C 1
ATOM 780 O O . GLU A 1 95 ? 0.845 -2.577 -20.861 1.00 96.81 95 GLU A O 1
ATOM 785 N N . GLN A 1 96 ? -0.171 -2.529 -22.851 1.00 97.12 96 GLN A N 1
ATOM 786 C CA . GLN A 1 96 ? -1.000 -1.380 -22.477 1.00 97.12 96 GLN A CA 1
ATOM 787 C C . GLN A 1 96 ? -1.915 -1.753 -21.310 1.00 97.12 96 GLN A C 1
ATOM 789 O O . GLN A 1 96 ? -2.376 -2.884 -21.226 1.00 97.12 96 GLN A O 1
ATOM 794 N N . VAL A 1 97 ? -2.198 -0.807 -20.415 1.00 98.06 97 VAL A N 1
ATOM 795 C CA . VAL A 1 97 ? -3.033 -1.104 -19.245 1.00 98.06 97 VAL A CA 1
ATOM 796 C C . VAL A 1 97 ? -4.442 -1.544 -19.671 1.00 98.06 97 VAL A C 1
ATOM 798 O O . VAL A 1 97 ? -5.230 -0.741 -20.182 1.00 98.06 97 VAL A O 1
ATOM 801 N N . TYR A 1 98 ? -4.780 -2.796 -19.365 1.00 95.88 98 TYR A N 1
ATOM 802 C CA . TYR A 1 98 ? -6.118 -3.372 -19.525 1.00 95.88 98 TYR A CA 1
ATOM 803 C C . TYR A 1 98 ? -6.774 -3.716 -18.187 1.00 95.88 98 TYR A C 1
ATOM 805 O O . TYR A 1 98 ? -8.007 -3.724 -18.121 1.00 95.88 98 TYR A O 1
ATOM 813 N N . ASP A 1 99 ? -5.984 -3.940 -17.131 1.00 98.06 99 ASP A N 1
ATOM 814 C CA . ASP A 1 99 ? -6.487 -4.327 -15.816 1.00 98.06 99 ASP A CA 1
ATOM 815 C C . ASP A 1 99 ? -7.489 -3.288 -15.257 1.00 98.06 99 ASP A C 1
ATOM 817 O O . ASP A 1 99 ? -7.170 -2.092 -15.172 1.00 98.06 99 ASP A O 1
ATOM 821 N N . PRO A 1 100 ? -8.716 -3.700 -14.878 1.00 98.12 100 PRO A N 1
ATOM 822 C CA . PRO A 1 100 ? -9.736 -2.776 -14.396 1.00 98.12 100 PRO A CA 1
ATOM 823 C C . PRO A 1 100 ? -9.330 -2.002 -13.139 1.00 98.12 100 PRO A C 1
ATOM 825 O O . PRO A 1 100 ? -9.657 -0.818 -13.035 1.00 98.12 100 PRO A O 1
ATOM 828 N N . LEU A 1 101 ? -8.617 -2.638 -12.206 1.00 98.19 101 LEU A N 1
ATOM 829 C CA . LEU A 1 101 ? -8.213 -2.030 -10.943 1.00 98.19 101 LEU A CA 1
ATOM 830 C C . LEU A 1 101 ? -7.116 -0.987 -11.170 1.00 98.19 101 LEU A C 1
ATOM 832 O O . LEU A 1 101 ? -7.208 0.114 -10.621 1.00 98.19 101 LEU A O 1
ATOM 836 N N . ILE A 1 102 ? -6.142 -1.269 -12.043 1.00 98.56 102 ILE A N 1
ATOM 837 C CA . ILE A 1 102 ? -5.127 -0.283 -12.447 1.00 98.56 102 ILE A CA 1
ATOM 838 C C . ILE A 1 102 ? -5.801 0.915 -13.132 1.00 98.56 102 ILE A C 1
ATOM 840 O O . ILE A 1 102 ? -5.527 2.069 -12.788 1.00 98.56 102 ILE A O 1
ATOM 844 N N . ARG A 1 103 ? -6.722 0.679 -14.078 1.00 98.38 103 ARG A N 1
ATOM 845 C CA . ARG A 1 103 ? -7.438 1.765 -14.779 1.00 98.38 103 ARG A CA 1
ATOM 846 C C . ARG A 1 103 ? -8.240 2.630 -13.817 1.00 98.38 103 ARG A C 1
ATOM 848 O O . ARG A 1 103 ? -8.191 3.859 -13.914 1.00 98.38 103 ARG A O 1
ATOM 855 N N . GLU A 1 104 ? -8.969 2.003 -12.900 1.00 98.25 104 GLU A N 1
ATOM 856 C CA . GLU A 1 104 ? -9.773 2.706 -11.907 1.00 98.25 104 GLU A CA 1
ATOM 857 C C . GLU A 1 104 ? -8.893 3.502 -10.936 1.00 98.25 104 GLU A C 1
ATOM 859 O O . GLU A 1 104 ? -9.188 4.670 -10.666 1.00 98.25 104 GLU A O 1
ATOM 864 N N . TYR A 1 105 ? -7.776 2.926 -10.481 1.00 98.50 105 TYR A N 1
ATOM 865 C CA . TYR A 1 105 ? -6.784 3.618 -9.660 1.00 98.50 105 TYR A CA 1
ATOM 866 C C . TYR A 1 105 ? -6.254 4.872 -10.366 1.00 98.50 105 TYR A C 1
ATOM 868 O O . TYR A 1 105 ? -6.313 5.972 -9.808 1.00 98.50 105 TYR A O 1
ATOM 876 N N . LEU A 1 106 ? -5.777 4.741 -11.610 1.00 97.75 106 LEU A N 1
ATOM 877 C CA . LEU A 1 106 ? -5.203 5.852 -12.374 1.00 97.75 106 LEU A CA 1
ATOM 878 C C . LEU A 1 106 ? -6.235 6.960 -12.635 1.00 97.75 106 LEU A C 1
ATOM 880 O O . LEU A 1 106 ? -5.918 8.145 -12.477 1.00 97.75 106 LEU A O 1
ATOM 884 N N . ALA A 1 107 ? -7.471 6.591 -12.982 1.00 97.19 107 ALA A N 1
ATOM 885 C CA . ALA A 1 107 ? -8.565 7.537 -13.186 1.00 97.19 107 ALA A CA 1
ATOM 886 C C . ALA A 1 10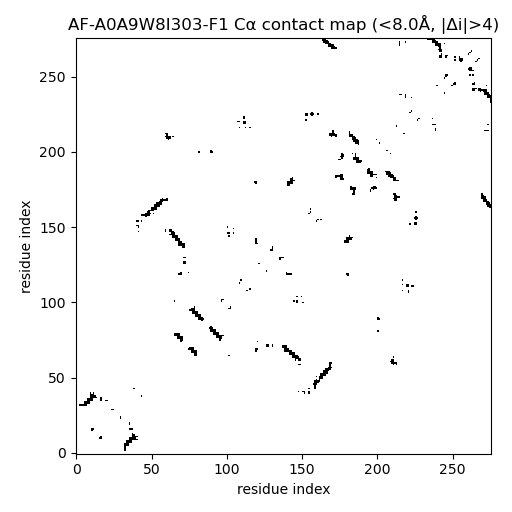7 ? -8.944 8.259 -11.883 1.00 97.19 107 ALA A C 1
ATOM 888 O O . ALA A 1 107 ? -9.043 9.489 -11.854 1.00 97.19 107 ALA A O 1
ATOM 889 N N . THR A 1 108 ? -9.085 7.515 -10.784 1.00 97.31 108 THR A N 1
ATOM 890 C CA . THR A 1 108 ? -9.428 8.070 -9.468 1.00 97.31 108 THR A CA 1
ATOM 891 C C . THR A 1 108 ? -8.333 8.997 -8.966 1.00 97.31 108 THR A C 1
ATOM 893 O O . THR A 1 108 ? -8.622 10.104 -8.515 1.00 97.31 108 THR A O 1
ATOM 896 N N . ARG A 1 109 ? -7.063 8.609 -9.120 1.00 97.12 109 ARG A N 1
ATOM 897 C CA . ARG A 1 109 ? -5.904 9.451 -8.813 1.00 97.12 109 ARG A CA 1
ATOM 898 C C . ARG A 1 109 ? -5.949 10.772 -9.580 1.00 97.12 109 ARG A C 1
ATOM 900 O O . ARG A 1 109 ? -5.759 11.825 -8.977 1.00 97.12 109 ARG A O 1
ATOM 907 N N . ALA A 1 110 ? -6.246 10.744 -10.880 1.00 95.81 110 ALA A N 1
ATOM 908 C CA . ALA A 1 110 ? -6.340 11.956 -11.696 1.00 95.81 110 ALA A CA 1
ATOM 909 C C . ALA A 1 110 ? -7.471 12.903 -11.240 1.00 95.81 110 ALA A C 1
ATOM 911 O O . ALA A 1 110 ? -7.316 14.127 -11.295 1.00 95.81 110 ALA A O 1
ATOM 912 N N . LEU A 1 111 ? -8.591 12.350 -10.763 1.00 95.88 111 LEU A N 1
ATOM 913 C CA . LEU A 1 111 ? -9.737 13.117 -10.263 1.00 95.88 111 LEU A CA 1
ATOM 914 C C . LEU A 1 111 ? -9.512 13.667 -8.848 1.00 95.88 111 LEU A C 1
ATOM 916 O O . LEU A 1 111 ? -9.762 14.852 -8.600 1.00 95.88 111 LEU A O 1
ATOM 920 N N . ALA A 1 112 ? -9.036 12.818 -7.937 1.00 95.25 112 ALA A N 1
ATOM 921 C CA . ALA A 1 112 ? -8.828 13.125 -6.525 1.00 95.25 112 ALA A CA 1
ATOM 922 C C . ALA A 1 112 ? -7.635 14.066 -6.309 1.00 95.25 112 ALA A C 1
ATOM 924 O O . ALA A 1 112 ? -7.708 14.997 -5.509 1.00 95.25 112 ALA A O 1
ATOM 925 N N . ALA A 1 113 ? -6.554 13.853 -7.062 1.00 94.00 113 ALA A N 1
ATOM 926 C CA . ALA A 1 113 ? -5.270 14.507 -6.871 1.00 94.00 113 ALA A CA 1
ATOM 927 C C . ALA A 1 113 ? -4.863 15.317 -8.111 1.00 94.00 113 ALA A C 1
ATOM 929 O O . ALA A 1 113 ? -3.830 15.083 -8.730 1.00 94.00 113 ALA A O 1
ATOM 930 N N . LYS A 1 114 ? -5.665 16.322 -8.490 1.00 89.88 114 LYS A N 1
ATOM 931 C CA . LYS A 1 114 ? -5.497 17.093 -9.748 1.00 89.88 114 LYS A CA 1
ATOM 932 C C . LYS A 1 114 ? -4.099 17.691 -9.966 1.00 89.88 114 LYS A C 1
ATOM 934 O O . LYS A 1 114 ? -3.674 17.882 -11.107 1.00 89.88 114 LYS A O 1
ATOM 939 N N . LYS A 1 115 ? -3.408 18.044 -8.876 1.00 90.62 115 LYS A N 1
ATOM 940 C CA . LYS A 1 115 ? -2.049 18.613 -8.902 1.00 90.62 115 LYS A CA 1
ATOM 941 C C . LYS A 1 115 ? -0.950 17.552 -8.824 1.00 90.62 115 LYS A C 1
ATOM 943 O O . LYS A 1 115 ? 0.211 17.890 -9.033 1.00 90.62 115 LYS A O 1
ATOM 948 N N . TYR A 1 116 ? -1.301 16.304 -8.531 1.00 92.00 116 TYR A N 1
ATOM 949 C CA . TYR A 1 116 ? -0.351 15.208 -8.485 1.00 92.00 116 TYR A CA 1
ATOM 950 C C . TYR A 1 116 ? 0.202 14.931 -9.882 1.00 92.00 116 TYR A C 1
ATOM 952 O O . TYR A 1 116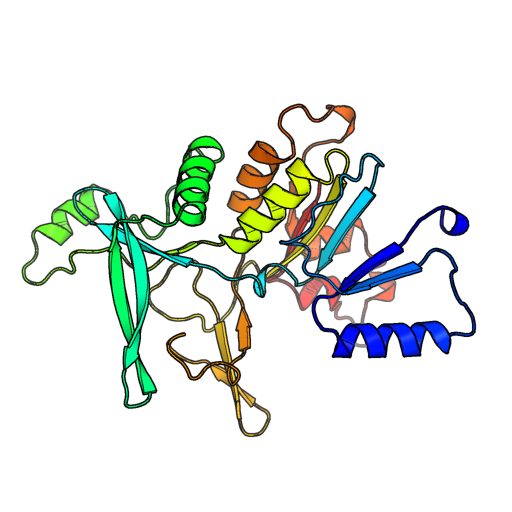 ? -0.502 14.952 -10.901 1.00 92.00 116 TYR A O 1
ATOM 960 N N . ARG A 1 117 ? 1.506 14.695 -9.917 1.00 88.69 117 ARG A N 1
ATOM 961 C CA . ARG A 1 117 ? 2.245 14.260 -11.093 1.00 88.69 117 ARG A CA 1
ATOM 962 C C . ARG A 1 117 ? 3.060 13.065 -10.649 1.00 88.69 117 ARG A C 1
ATOM 964 O O . ARG A 1 117 ? 3.799 13.184 -9.677 1.00 88.69 117 ARG A O 1
ATOM 971 N N . SER A 1 118 ? 2.900 11.942 -11.345 1.00 90.31 118 SER A N 1
ATOM 972 C CA . SER A 1 118 ? 3.697 10.755 -11.053 1.00 90.31 118 SER A CA 1
ATOM 973 C C . SER A 1 118 ? 5.185 11.113 -11.141 1.00 90.31 118 SER A C 1
ATOM 975 O O . SER A 1 118 ? 5.597 11.682 -12.158 1.00 90.31 118 SER A O 1
ATOM 977 N N . PRO A 1 119 ? 6.005 10.771 -10.135 1.00 90.75 119 PRO A N 1
ATOM 978 C CA . PRO A 1 119 ? 7.453 10.941 -10.213 1.00 90.75 119 PRO A CA 1
ATOM 979 C C . PRO A 1 119 ? 8.098 10.162 -11.371 1.00 90.75 119 PRO A C 1
ATOM 981 O O . PRO A 1 119 ? 9.193 10.509 -11.810 1.00 90.75 119 PRO A O 1
ATOM 984 N N . ALA A 1 120 ? 7.431 9.133 -11.911 1.00 90.38 120 ALA A N 1
ATOM 985 C CA . ALA A 1 120 ? 7.901 8.421 -13.101 1.00 90.38 120 ALA A CA 1
ATOM 986 C C . ALA A 1 120 ? 7.799 9.295 -14.364 1.00 90.38 120 ALA A C 1
ATOM 988 O O . ALA A 1 120 ? 8.620 9.201 -15.281 1.00 90.38 120 ALA A O 1
ATOM 989 N N . LEU A 1 121 ? 6.835 10.216 -14.380 1.00 84.50 121 LEU A N 1
ATOM 990 C CA . LEU A 1 121 ? 6.607 11.181 -15.444 1.00 84.50 121 LEU A CA 1
ATOM 991 C C . LEU A 1 121 ? 7.441 12.450 -15.199 1.00 84.50 121 LEU A C 1
ATOM 993 O O . LEU A 1 121 ? 6.936 13.472 -14.734 1.00 84.50 121 LEU A O 1
ATOM 997 N N . SER A 1 122 ? 8.723 12.410 -15.583 1.00 73.00 122 SER A N 1
ATOM 998 C CA . SER A 1 122 ? 9.602 13.599 -15.636 1.00 73.00 122 SER A CA 1
ATOM 999 C C . SER A 1 122 ? 9.019 14.726 -16.510 1.00 73.00 122 SER A C 1
ATOM 1001 O O . SER A 1 122 ? 8.048 14.523 -17.238 1.00 73.00 122 SER A O 1
ATOM 1003 N N . SER A 1 123 ? 9.586 15.938 -16.463 1.00 75.88 123 SER A N 1
ATOM 1004 C CA . SER A 1 123 ? 9.032 17.085 -17.202 1.00 75.88 123 SER A CA 1
ATOM 1005 C C . SER A 1 123 ? 8.894 16.809 -18.711 1.00 75.88 123 SER A C 1
ATOM 1007 O O . SER A 1 123 ? 9.752 16.177 -19.329 1.00 75.88 123 SER A O 1
ATOM 1009 N N . ARG A 1 124 ? 7.822 17.323 -19.335 1.00 74.38 124 ARG A N 1
ATOM 1010 C CA . ARG A 1 124 ? 7.533 17.112 -20.771 1.00 74.38 124 ARG A CA 1
ATOM 1011 C C . ARG A 1 124 ? 8.708 17.484 -21.682 1.00 74.38 124 ARG A C 1
ATOM 1013 O O . ARG A 1 124 ? 8.952 16.809 -22.676 1.00 74.38 124 ARG A O 1
ATOM 1020 N N . LEU A 1 125 ? 9.442 18.543 -21.331 1.00 74.75 125 LEU A N 1
ATOM 1021 C CA . LEU A 1 125 ? 10.618 18.984 -22.079 1.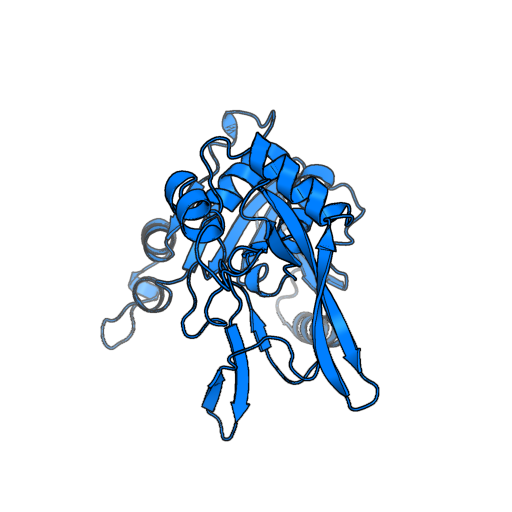00 74.75 125 LEU A CA 1
ATOM 1022 C C . LEU A 1 125 ? 11.750 17.951 -22.012 1.00 74.75 125 LEU A C 1
ATOM 1024 O O . LEU A 1 125 ? 12.319 17.608 -23.045 1.00 74.75 125 LEU A O 1
ATOM 1028 N N . TYR A 1 126 ? 12.035 17.423 -20.819 1.00 78.19 126 TYR A N 1
ATOM 1029 C CA . TYR A 1 126 ? 13.053 16.392 -20.631 1.00 78.19 126 TYR A CA 1
ATOM 1030 C C . TYR A 1 126 ? 12.706 15.114 -21.402 1.00 78.19 126 TYR A C 1
ATOM 1032 O O . TYR A 1 126 ? 13.562 14.568 -22.093 1.00 78.19 126 TYR A O 1
ATOM 1040 N N . ARG A 1 127 ? 11.437 14.681 -21.366 1.00 76.44 127 ARG A N 1
ATOM 1041 C CA . ARG A 1 127 ? 10.969 13.508 -22.125 1.00 76.44 127 ARG A CA 1
ATOM 1042 C C . ARG A 1 127 ? 11.144 13.691 -23.633 1.00 76.44 127 ARG A C 1
ATOM 1044 O O . ARG A 1 127 ? 11.683 12.806 -24.290 1.00 76.44 127 ARG A O 1
ATOM 1051 N N . LYS A 1 128 ? 10.774 14.863 -24.166 1.00 73.12 128 LYS A N 1
ATOM 1052 C CA . LYS A 1 128 ? 10.923 15.180 -25.594 1.00 73.12 128 LYS A CA 1
ATOM 1053 C C . LYS A 1 128 ? 12.389 15.167 -26.033 1.00 73.12 128 LYS A C 1
ATOM 1055 O O . LYS A 1 128 ? 12.706 14.531 -27.032 1.00 73.12 128 LYS A O 1
ATOM 1060 N N . LEU A 1 129 ? 13.280 15.806 -25.274 1.00 77.00 129 LEU A N 1
ATOM 1061 C CA . LEU A 1 129 ? 14.720 15.803 -25.566 1.00 77.00 129 LEU A CA 1
ATOM 1062 C C . LEU A 1 129 ? 15.319 14.393 -25.473 1.00 77.00 129 LEU A C 1
ATOM 1064 O O . LEU A 1 129 ? 16.096 13.994 -26.333 1.00 77.00 129 LEU A O 1
ATOM 1068 N N . ARG A 1 130 ? 14.913 13.608 -24.468 1.00 76.81 130 ARG A N 1
ATOM 1069 C CA . ARG A 1 130 ? 15.381 12.230 -24.285 1.00 76.81 130 ARG A CA 1
ATOM 1070 C C . ARG A 1 130 ? 14.921 11.306 -25.409 1.00 76.81 130 ARG A C 1
ATOM 1072 O O . ARG A 1 130 ? 15.727 10.518 -25.881 1.00 76.81 130 ARG A O 1
ATOM 1079 N N . SER A 1 131 ? 13.682 11.451 -25.884 1.00 71.56 131 SER A N 1
ATOM 1080 C CA . SER A 1 131 ? 13.139 10.658 -27.000 1.00 71.56 131 SER A CA 1
ATOM 1081 C C . SER A 1 131 ? 13.857 10.880 -28.339 1.00 71.56 131 SER A C 1
ATOM 1083 O O . SER A 1 131 ? 13.675 10.098 -29.264 1.00 71.56 131 SER A O 1
ATOM 1085 N N . GLN A 1 132 ? 14.671 11.936 -28.447 1.00 76.88 132 GLN A N 1
ATOM 1086 C CA . GLN A 1 132 ? 15.473 12.246 -29.633 1.00 76.88 132 GLN A CA 1
ATOM 1087 C C . GLN A 1 132 ? 16.905 11.698 -29.549 1.00 76.88 132 GLN A C 1
ATOM 1089 O O . GLN A 1 132 ? 17.647 11.797 -30.526 1.00 76.88 132 GLN A O 1
ATOM 1094 N N . MET A 1 133 ? 17.316 11.133 -28.408 1.00 76.81 133 MET A N 1
ATOM 1095 C CA . MET A 1 133 ? 18.636 10.519 -28.275 1.00 76.81 133 MET A CA 1
ATOM 1096 C C . MET A 1 133 ? 18.643 9.103 -28.870 1.00 76.81 133 MET A C 1
ATOM 1098 O O . MET A 1 133 ? 17.700 8.339 -28.647 1.00 76.81 133 MET A O 1
ATOM 1102 N N . PRO A 1 134 ? 19.709 8.715 -29.593 1.00 75.50 134 PRO A N 1
ATOM 1103 C CA . PRO A 1 134 ? 19.852 7.348 -30.079 1.00 75.50 134 PRO A CA 1
ATOM 1104 C C . PRO A 1 134 ? 19.886 6.366 -28.899 1.00 75.50 134 PRO A C 1
ATOM 1106 O O . PRO A 1 134 ? 20.532 6.637 -27.888 1.00 75.50 134 PRO A O 1
ATOM 1109 N N . LEU A 1 135 ? 19.191 5.230 -29.040 1.00 73.25 135 LEU A N 1
ATOM 1110 C CA . LEU A 1 135 ? 19.068 4.168 -28.023 1.00 73.25 135 LEU A CA 1
ATOM 1111 C C . LEU A 1 135 ? 18.355 4.590 -26.720 1.00 73.25 135 LEU A C 1
ATOM 1113 O O . LEU A 1 135 ? 18.501 3.928 -25.691 1.00 73.25 135 LEU A O 1
ATOM 1117 N N . ALA A 1 136 ? 17.576 5.676 -26.732 1.00 69.69 136 ALA A N 1
ATOM 1118 C CA . ALA A 1 136 ? 16.772 6.049 -25.573 1.00 69.69 136 ALA A CA 1
ATOM 1119 C C . ALA A 1 136 ? 15.703 4.976 -25.269 1.00 69.69 136 ALA A C 1
ATOM 1121 O O . ALA A 1 136 ? 15.027 4.523 -26.193 1.00 69.69 136 ALA A O 1
ATOM 1122 N N . PRO A 1 137 ? 15.499 4.587 -23.993 1.00 74.38 137 PRO A N 1
ATOM 1123 C CA . PRO A 1 137 ? 14.408 3.690 -23.622 1.00 74.38 137 PRO A CA 1
ATOM 1124 C C . PRO A 1 137 ? 13.058 4.290 -24.018 1.00 74.38 137 PRO A C 1
ATOM 1126 O O . PRO A 1 137 ? 12.839 5.484 -23.815 1.00 74.38 137 PRO A O 1
ATOM 1129 N N . ASN A 1 138 ? 12.135 3.462 -24.508 1.00 81.00 138 ASN A N 1
ATOM 1130 C CA . ASN A 1 138 ? 10.816 3.928 -24.955 1.00 81.00 138 ASN A CA 1
ATOM 1131 C C . ASN A 1 138 ? 9.876 4.286 -23.786 1.00 81.00 138 ASN A C 1
ATOM 1133 O O . ASN A 1 138 ? 8.952 5.082 -23.950 1.00 81.00 138 ASN A O 1
ATOM 1137 N N . MET A 1 139 ? 10.138 3.747 -22.590 1.00 89.25 139 MET A N 1
ATOM 1138 C CA . MET A 1 139 ? 9.278 3.890 -21.412 1.00 89.25 139 MET A CA 1
ATOM 1139 C C . MET A 1 139 ? 10.006 4.502 -20.211 1.00 89.25 139 MET A C 1
ATOM 1141 O O . MET A 1 139 ? 11.211 4.296 -20.031 1.00 89.25 139 MET A O 1
ATOM 1145 N N . THR A 1 140 ? 9.258 5.205 -19.354 1.00 92.31 140 THR A N 1
ATOM 1146 C CA . THR A 1 140 ? 9.731 5.790 -18.083 1.00 92.31 140 THR A CA 1
ATOM 1147 C C . THR A 1 140 ? 10.332 4.756 -17.138 1.00 92.31 140 THR A C 1
ATOM 1149 O O . THR A 1 140 ? 10.263 3.562 -17.393 1.00 92.31 140 THR A O 1
ATOM 1152 N N . GLN A 1 141 ? 10.884 5.181 -16.001 1.00 92.69 141 GLN A N 1
ATOM 1153 C CA . GLN A 1 141 ? 11.087 4.259 -14.877 1.00 92.69 141 GLN A CA 1
ATOM 1154 C C . GLN A 1 141 ? 9.761 3.610 -14.440 1.00 92.69 141 GLN A C 1
ATOM 1156 O O . GLN A 1 141 ? 8.689 4.170 -14.703 1.00 92.69 141 GLN A O 1
ATOM 1161 N N . ALA A 1 142 ? 9.854 2.446 -13.798 1.00 96.12 142 ALA A N 1
ATOM 1162 C CA . ALA A 1 142 ? 8.718 1.758 -13.196 1.00 96.12 142 ALA A CA 1
ATOM 1163 C C . ALA A 1 142 ? 8.102 2.594 -12.064 1.00 96.12 142 ALA A C 1
ATOM 1165 O O . ALA A 1 142 ? 8.810 3.278 -11.324 1.00 96.12 142 ALA A O 1
ATOM 1166 N N . GLU A 1 143 ? 6.781 2.549 -11.945 1.00 97.62 143 GLU A N 1
ATOM 1167 C CA . GLU A 1 143 ? 6.004 3.085 -10.832 1.00 97.62 143 GLU A CA 1
ATOM 1168 C C . GLU A 1 143 ? 5.184 1.949 -10.230 1.00 97.62 143 GLU A C 1
ATOM 1170 O O . GLU A 1 143 ? 4.330 1.380 -10.906 1.00 97.62 143 GLU A O 1
ATOM 1175 N N . PHE A 1 144 ? 5.425 1.641 -8.960 1.00 98.38 144 PHE A N 1
ATOM 1176 C CA . PHE A 1 144 ? 4.609 0.697 -8.209 1.00 98.38 144 PHE A CA 1
ATOM 1177 C C . PHE A 1 144 ? 3.369 1.427 -7.692 1.00 98.38 144 PHE A C 1
ATOM 1179 O O . PHE A 1 144 ? 3.458 2.338 -6.864 1.00 98.38 144 PHE A O 1
ATOM 1186 N N . VAL A 1 145 ? 2.203 1.063 -8.217 1.00 98.19 145 VAL A N 1
ATOM 1187 C CA . VAL A 1 145 ? 0.921 1.668 -7.861 1.00 98.19 145 VAL A CA 1
ATOM 1188 C C . VAL A 1 145 ? 0.194 0.811 -6.813 1.00 98.19 145 VAL A C 1
ATOM 1190 O O . VAL A 1 145 ? 0.040 -0.391 -7.014 1.00 98.19 145 VAL A O 1
ATOM 1193 N N . PRO A 1 146 ? -0.282 1.398 -5.696 1.00 98.19 146 PRO A N 1
ATOM 1194 C CA . PRO A 1 146 ? -0.831 0.677 -4.543 1.00 98.19 146 PRO A CA 1
ATOM 1195 C C . PRO A 1 146 ? -2.272 0.198 -4.784 1.00 98.19 146 PRO A C 1
ATOM 1197 O O . PRO A 1 146 ? -3.216 0.646 -4.125 1.00 98.19 146 PRO A O 1
ATOM 1200 N N . THR A 1 147 ? -2.480 -0.687 -5.755 1.00 98.38 147 THR A N 1
ATOM 1201 C CA . THR A 1 147 ? -3.810 -1.135 -6.196 1.00 98.38 147 THR A CA 1
ATOM 1202 C C . THR A 1 147 ? -4.589 -1.860 -5.106 1.00 98.38 147 THR A C 1
ATOM 1204 O O . THR A 1 147 ? -5.782 -1.593 -4.942 1.00 98.38 147 THR A O 1
ATOM 1207 N N . HIS A 1 148 ? -3.951 -2.693 -4.279 1.00 98.12 148 HIS A N 1
ATOM 1208 C CA . HIS A 1 148 ? -4.654 -3.345 -3.169 1.00 98.12 148 HIS A CA 1
ATOM 1209 C C . HIS A 1 148 ? -4.934 -2.399 -1.992 1.00 98.12 148 HIS A C 1
ATOM 1211 O O . HIS A 1 148 ? -5.981 -2.525 -1.357 1.00 98.12 148 HIS A O 1
ATOM 1217 N N . ALA A 1 149 ? -4.087 -1.398 -1.728 1.00 98.31 149 ALA A N 1
ATOM 1218 C CA . ALA A 1 149 ? -4.425 -0.358 -0.748 1.00 98.31 149 ALA A CA 1
ATOM 1219 C C . ALA A 1 149 ? -5.560 0.554 -1.259 1.00 98.31 149 ALA A C 1
ATOM 1221 O O . ALA A 1 149 ? -6.434 0.971 -0.497 1.00 98.31 149 ALA A O 1
ATOM 1222 N N . PHE A 1 150 ? -5.610 0.811 -2.568 1.00 98.50 150 PHE A N 1
ATOM 1223 C CA . PHE A 1 150 ? -6.749 1.460 -3.214 1.00 98.50 150 PHE A CA 1
ATOM 1224 C C . PHE A 1 150 ? -8.023 0.620 -3.074 1.00 98.50 150 PHE A C 1
ATOM 1226 O O . PHE A 1 150 ? -9.059 1.144 -2.657 1.00 98.50 150 PHE A O 1
ATOM 1233 N N . ARG A 1 151 ? -7.940 -0.694 -3.317 1.00 98.38 151 ARG A N 1
ATOM 1234 C CA . ARG A 1 151 ? -9.049 -1.631 -3.099 1.00 98.38 151 ARG A CA 1
ATOM 1235 C C . ARG A 1 151 ? -9.516 -1.645 -1.645 1.00 98.38 151 ARG A C 1
ATOM 1237 O O . ARG A 1 151 ? -10.719 -1.637 -1.392 1.00 98.38 151 ARG A O 1
ATOM 1244 N N . PHE A 1 152 ? -8.591 -1.602 -0.691 1.00 98.38 152 PHE A N 1
ATOM 1245 C CA . PHE A 1 152 ? -8.908 -1.469 0.729 1.00 98.38 152 PHE A CA 1
ATOM 1246 C C . PHE A 1 152 ? -9.746 -0.209 0.998 1.00 98.38 152 PHE A C 1
ATOM 1248 O O . PHE A 1 152 ? -10.805 -0.301 1.616 1.00 98.38 152 PHE A O 1
ATOM 1255 N N . ILE A 1 153 ? -9.360 0.951 0.454 1.00 97.69 153 ILE A N 1
ATOM 1256 C CA . ILE A 1 153 ? -10.158 2.184 0.576 1.00 97.69 153 ILE A CA 1
ATOM 1257 C C . ILE A 1 153 ? -11.539 2.032 -0.081 1.00 97.69 153 ILE A C 1
ATOM 1259 O O . ILE A 1 153 ? -12.528 2.483 0.499 1.00 97.69 153 ILE A O 1
ATOM 1263 N N . GLN A 1 154 ? -11.645 1.382 -1.248 1.00 97.31 154 GLN A N 1
ATOM 1264 C CA . GLN A 1 154 ? -12.947 1.102 -1.875 1.00 97.31 154 GLN A CA 1
ATOM 1265 C C . GLN A 1 154 ? -13.853 0.288 -0.946 1.00 97.31 154 GLN A C 1
ATOM 1267 O O . GLN A 1 154 ? -15.032 0.614 -0.795 1.00 97.31 154 GLN A O 1
ATOM 1272 N N . VAL A 1 155 ? -13.304 -0.750 -0.306 1.00 97.75 155 VAL A N 1
ATOM 1273 C CA . VAL A 1 155 ? -14.036 -1.559 0.674 1.00 97.75 155 VAL A CA 1
ATOM 1274 C C . VAL A 1 155 ? -14.515 -0.686 1.826 1.00 97.75 155 VAL A C 1
ATOM 1276 O O . VAL A 1 155 ? -15.695 -0.734 2.166 1.00 97.75 155 VAL A O 1
ATOM 1279 N N . LEU A 1 156 ? -13.651 0.157 2.393 1.00 96.81 156 LEU A N 1
ATOM 1280 C CA . LEU A 1 156 ? -14.038 1.043 3.491 1.00 96.81 156 LEU A CA 1
ATOM 1281 C C . LEU A 1 156 ? -15.153 2.018 3.096 1.00 96.81 156 LEU A C 1
ATOM 1283 O O . LEU A 1 156 ? -16.126 2.171 3.838 1.00 96.81 156 LEU A O 1
ATOM 1287 N N . GLY A 1 157 ? -15.046 2.646 1.924 1.00 94.69 157 GLY A N 1
ATOM 1288 C CA . GLY A 1 157 ? -16.056 3.576 1.420 1.00 94.69 157 GLY A CA 1
ATOM 1289 C C . GLY A 1 157 ? -17.404 2.902 1.162 1.00 94.69 157 GLY A C 1
ATOM 1290 O O . GLY A 1 157 ? -18.450 3.465 1.481 1.00 94.69 157 GLY A O 1
ATOM 1291 N N . LYS A 1 158 ? -17.387 1.674 0.633 1.00 95.50 158 LYS A N 1
ATOM 1292 C CA . LYS A 1 158 ? -18.598 0.926 0.273 1.00 95.50 158 LYS A CA 1
ATOM 1293 C C . LYS A 1 158 ? -19.264 0.240 1.465 1.00 95.50 158 LYS A C 1
ATOM 1295 O O . LYS A 1 158 ? -20.486 0.255 1.583 1.00 95.50 158 LYS A O 1
ATOM 1300 N N . HIS A 1 159 ? -18.472 -0.403 2.314 1.00 96.88 159 HIS A N 1
ATOM 1301 C CA . HIS A 1 159 ? -18.965 -1.322 3.338 1.00 96.88 159 HIS A CA 1
ATOM 1302 C C . HIS A 1 159 ? -18.951 -0.726 4.741 1.00 96.88 159 HIS A C 1
ATOM 1304 O O . HIS A 1 159 ? -19.683 -1.213 5.595 1.00 96.88 159 HIS A O 1
ATOM 1310 N N . PHE A 1 160 ? -18.200 0.350 4.981 1.00 95.69 160 PHE A N 1
ATOM 1311 C CA . PHE A 1 160 ? -18.098 0.983 6.294 1.00 95.69 160 PHE A CA 1
ATOM 1312 C C . PHE A 1 160 ? -18.370 2.493 6.213 1.00 95.69 160 PHE A C 1
ATOM 1314 O O . PHE A 1 160 ? -17.551 3.284 6.666 1.00 95.69 160 PHE A O 1
ATOM 1321 N N . PRO A 1 161 ? -19.506 2.972 5.684 1.00 92.62 161 PRO A N 1
ATOM 1322 C CA . PRO A 1 161 ? -19.703 4.391 5.343 1.00 92.62 161 PRO A CA 1
ATOM 1323 C C . PRO A 1 161 ? -19.575 5.384 6.517 1.00 92.62 161 PRO A C 1
ATOM 1325 O O . PRO A 1 161 ? -19.500 6.594 6.308 1.00 92.62 161 PRO A O 1
ATOM 1328 N N . ARG A 1 162 ? -19.565 4.902 7.768 1.00 92.62 162 ARG A N 1
ATOM 1329 C CA . ARG A 1 162 ? -19.418 5.715 8.989 1.00 92.62 162 ARG A CA 1
ATOM 1330 C C . ARG A 1 162 ? -18.119 5.445 9.753 1.00 92.62 162 ARG A C 1
ATOM 1332 O O . ARG A 1 162 ? -18.048 5.764 10.943 1.00 92.62 162 ARG A O 1
ATOM 1339 N N . HIS A 1 163 ? -17.119 4.851 9.106 1.00 94.88 163 HIS A N 1
ATOM 1340 C CA . HIS A 1 163 ? -15.842 4.566 9.747 1.00 94.88 163 HIS A CA 1
ATOM 1341 C C . HIS A 1 163 ? -15.047 5.831 10.089 1.00 94.88 163 HIS A C 1
ATOM 1343 O O . HIS A 1 163 ? -15.158 6.884 9.455 1.00 94.88 163 HIS A O 1
ATOM 1349 N N . ARG A 1 164 ? -14.199 5.688 11.105 1.00 94.88 164 ARG A N 1
ATOM 1350 C CA . ARG A 1 164 ? -13.055 6.550 11.390 1.00 94.88 164 ARG A CA 1
ATOM 1351 C C . ARG A 1 164 ? -11.803 5.706 11.231 1.00 94.88 164 ARG A C 1
ATOM 1353 O O . ARG A 1 164 ? -11.704 4.655 11.856 1.00 94.88 164 ARG A O 1
ATOM 1360 N N . ILE A 1 165 ? -10.867 6.142 10.401 1.00 96.50 165 ILE A N 1
ATOM 1361 C CA . ILE A 1 165 ? -9.624 5.415 10.180 1.00 96.50 165 ILE A CA 1
ATOM 1362 C C . ILE A 1 165 ? -8.519 5.902 11.119 1.00 96.50 165 ILE A C 1
ATOM 1364 O O . ILE A 1 165 ? -8.348 7.106 11.332 1.00 96.50 165 ILE A O 1
ATOM 1368 N N . VAL A 1 166 ? -7.783 4.941 11.668 1.00 98.06 166 VAL A N 1
ATOM 1369 C CA . VAL A 1 166 ? -6.464 5.107 12.275 1.00 98.06 166 VAL A CA 1
ATOM 1370 C C . VAL A 1 166 ? -5.551 4.148 11.528 1.00 98.06 166 VAL A C 1
ATOM 1372 O O . VAL A 1 166 ? -5.523 2.957 11.826 1.00 98.06 166 VAL A O 1
ATOM 1375 N N . LEU A 1 167 ? -4.869 4.654 10.507 1.00 98.50 167 LEU A N 1
ATOM 1376 C CA . LEU A 1 167 ? -3.949 3.872 9.688 1.00 98.50 167 LEU A CA 1
ATOM 1377 C C . LEU A 1 167 ? -2.529 4.372 9.914 1.00 98.50 167 LEU A C 1
ATOM 1379 O O . LEU A 1 167 ? -2.327 5.583 9.946 1.00 98.50 167 LEU A O 1
ATOM 1383 N N . SER A 1 168 ? -1.573 3.461 10.066 1.00 98.31 168 SER A N 1
ATOM 1384 C CA . SER A 1 168 ? -0.152 3.761 10.241 1.00 98.31 168 SER A CA 1
ATOM 1385 C C . SER A 1 168 ? 0.676 2.786 9.441 1.00 98.31 168 SER A C 1
ATOM 1387 O O . SER A 1 168 ? 0.419 1.587 9.502 1.00 98.31 168 SER A O 1
ATOM 1389 N N . ASP A 1 169 ? 1.666 3.313 8.736 1.00 98.31 169 ASP A N 1
ATOM 1390 C CA . ASP A 1 169 ? 2.561 2.519 7.907 1.00 98.31 169 ASP A CA 1
ATOM 1391 C C . ASP A 1 169 ? 3.833 3.297 7.533 1.00 98.31 169 ASP A C 1
ATOM 1393 O O . ASP A 1 169 ? 3.937 4.510 7.787 1.00 98.31 169 ASP A O 1
ATOM 1397 N N . PHE A 1 170 ? 4.784 2.609 6.905 1.00 97.50 170 PHE A N 1
ATOM 1398 C CA . PHE A 1 170 ? 6.031 3.195 6.426 1.00 97.50 170 PHE A CA 1
ATOM 1399 C C . PHE A 1 170 ? 5.773 4.132 5.240 1.00 97.50 170 PHE A C 1
ATOM 1401 O O . PHE A 1 170 ? 5.190 3.735 4.235 1.00 97.50 170 PHE A O 1
ATOM 1408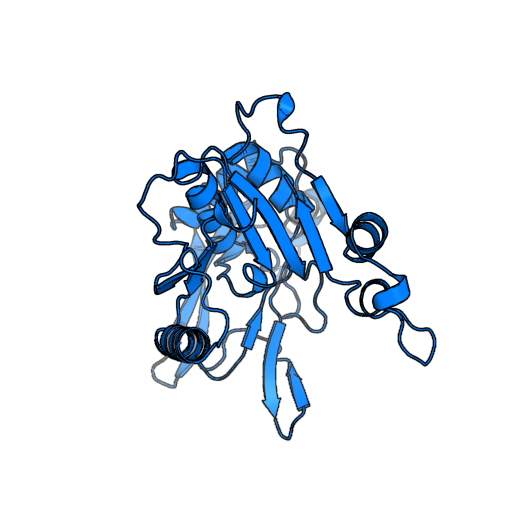 N N . TYR A 1 171 ? 6.254 5.379 5.294 1.00 97.31 171 TYR A N 1
ATOM 1409 C CA . TYR A 1 171 ? 6.250 6.279 4.123 1.00 97.31 171 TYR A CA 1
ATOM 1410 C C . TYR A 1 171 ? 7.579 6.275 3.362 1.00 97.31 171 TYR A C 1
ATOM 1412 O O . TYR A 1 171 ? 7.681 6.826 2.265 1.00 97.31 171 TYR A O 1
ATOM 1420 N N . LYS A 1 172 ? 8.623 5.702 3.965 1.00 95.62 172 LYS A N 1
ATOM 1421 C CA . LYS A 1 172 ? 9.959 5.609 3.388 1.00 95.62 172 LYS A CA 1
ATOM 1422 C C . LYS A 1 172 ? 10.641 4.339 3.871 1.00 95.62 172 LYS A C 1
ATOM 1424 O O . LYS A 1 172 ? 10.672 4.066 5.070 1.00 95.62 172 LYS A O 1
ATOM 1429 N N . LEU A 1 173 ? 11.249 3.626 2.934 1.00 94.62 173 LEU A N 1
ATOM 1430 C CA . LEU A 1 173 ? 12.030 2.429 3.199 1.00 94.62 173 LEU A CA 1
ATOM 1431 C C . LEU A 1 173 ? 13.457 2.603 2.650 1.00 94.62 173 LEU A C 1
ATOM 1433 O O . LEU A 1 173 ? 13.626 3.266 1.621 1.00 94.62 173 LEU A O 1
ATOM 1437 N N . PRO A 1 174 ? 14.489 2.095 3.346 1.00 92.69 174 PRO A N 1
ATOM 1438 C CA . PRO A 1 174 ? 15.837 1.986 2.794 1.00 92.69 174 PRO A CA 1
ATOM 1439 C C . PRO A 1 174 ? 15.906 0.828 1.789 1.00 92.69 174 PRO A C 1
ATOM 1441 O O . PRO A 1 174 ? 15.046 -0.042 1.813 1.00 92.69 174 PRO A O 1
ATOM 1444 N N . ASP A 1 175 ? 16.925 0.807 0.928 1.00 93.88 175 ASP A N 1
ATOM 1445 C CA . ASP A 1 175 ? 17.271 -0.364 0.099 1.00 93.88 175 ASP A CA 1
ATOM 1446 C C . ASP A 1 175 ? 16.124 -0.936 -0.759 1.00 93.88 175 ASP A C 1
ATOM 1448 O O . ASP A 1 175 ? 16.029 -2.139 -0.997 1.00 93.8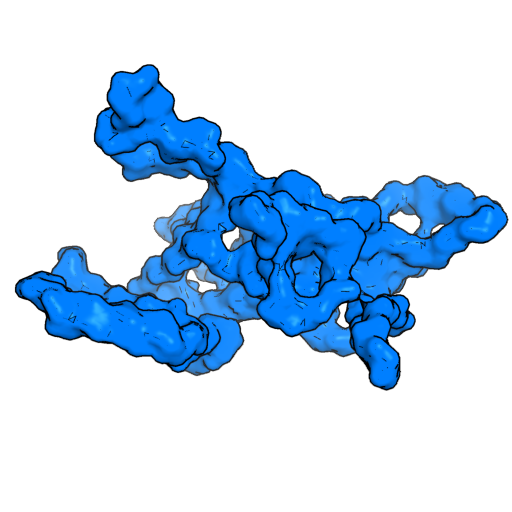8 175 ASP A O 1
ATOM 1452 N N . THR A 1 176 ? 15.243 -0.060 -1.248 1.00 96.69 176 THR A N 1
ATOM 1453 C CA . THR A 1 176 ? 14.189 -0.436 -2.196 1.00 96.69 176 THR A CA 1
ATOM 1454 C C . THR A 1 176 ? 14.778 -0.864 -3.538 1.00 96.69 176 THR A C 1
ATOM 1456 O O . THR A 1 176 ? 15.856 -0.397 -3.922 1.00 96.69 176 THR A O 1
ATOM 1459 N N . VAL A 1 177 ? 14.022 -1.654 -4.309 1.00 97.19 177 VAL A N 1
ATOM 1460 C CA . VAL A 1 177 ? 14.364 -1.995 -5.699 1.00 97.19 177 VAL A CA 1
ATOM 1461 C C . VAL A 1 177 ? 14.756 -0.713 -6.464 1.00 97.19 177 VAL A C 1
ATOM 1463 O O . VAL A 1 177 ? 14.002 0.269 -6.460 1.00 97.19 177 VAL A O 1
ATOM 1466 N N . PRO A 1 178 ? 15.957 -0.664 -7.071 1.00 95.31 178 PRO A N 1
ATOM 1467 C CA . PRO A 1 178 ? 16.503 0.558 -7.646 1.00 95.31 178 PRO A CA 1
ATOM 1468 C C . PRO A 1 178 ? 15.771 0.972 -8.926 1.00 95.31 178 PRO A C 1
ATOM 1470 O O . PRO A 1 178 ? 15.148 0.164 -9.607 1.00 95.31 178 PRO A O 1
ATOM 1473 N N . ASN A 1 179 ? 15.929 2.243 -9.310 1.00 91.62 179 ASN A N 1
ATOM 1474 C CA . ASN A 1 179 ? 15.410 2.802 -10.568 1.00 91.62 179 ASN A CA 1
ATOM 1475 C C . ASN A 1 179 ? 13.883 2.687 -10.744 1.00 91.62 179 ASN A C 1
ATOM 1477 O O . ASN A 1 179 ? 13.395 2.575 -11.871 1.00 91.62 179 ASN A O 1
ATOM 1481 N N . ALA A 1 180 ? 13.129 2.743 -9.645 1.00 95.31 180 ALA A N 1
ATOM 1482 C CA . ALA A 1 180 ? 11.675 2.710 -9.661 1.00 95.31 180 ALA A CA 1
ATOM 1483 C C . ALA A 1 180 ? 11.064 3.641 -8.601 1.00 95.31 180 ALA A C 1
ATOM 1485 O O . ALA A 1 180 ? 11.692 4.006 -7.607 1.00 95.31 180 ALA A O 1
ATOM 1486 N N . VAL A 1 181 ? 9.825 4.062 -8.843 1.00 96.12 181 VAL A N 1
ATOM 1487 C CA . VAL A 1 181 ? 9.038 4.943 -7.973 1.00 96.12 181 VAL A CA 1
ATOM 1488 C C . VAL A 1 181 ? 8.158 4.101 -7.066 1.00 96.12 181 VAL A C 1
ATOM 1490 O O . VAL A 1 181 ? 7.500 3.180 -7.545 1.00 96.12 181 VAL A O 1
ATOM 1493 N N . SER A 1 182 ? 8.127 4.452 -5.777 1.00 96.44 182 SER A N 1
ATOM 1494 C CA . SER A 1 182 ? 7.368 3.730 -4.741 1.00 96.44 182 SER A CA 1
ATOM 1495 C C . SER A 1 182 ? 7.720 2.241 -4.665 1.00 96.44 182 SER A C 1
ATOM 1497 O O . SER A 1 182 ? 6.888 1.409 -4.324 1.00 96.44 182 SER A O 1
ATOM 1499 N N . ALA A 1 183 ? 8.959 1.911 -5.026 1.00 97.56 183 ALA A N 1
ATOM 1500 C CA . ALA A 1 183 ? 9.423 0.543 -5.145 1.00 97.56 183 ALA A CA 1
ATOM 1501 C C . ALA A 1 183 ? 9.464 -0.178 -3.790 1.00 97.56 183 ALA A C 1
ATOM 1503 O O . ALA A 1 183 ? 9.718 0.470 -2.769 1.00 97.56 183 ALA A O 1
ATOM 1504 N N . PRO A 1 184 ? 9.241 -1.502 -3.769 1.00 97.94 184 PRO A N 1
ATOM 1505 C CA . PRO A 1 184 ? 9.285 -2.270 -2.539 1.00 97.94 184 PRO A CA 1
ATOM 1506 C C . PRO A 1 184 ? 10.713 -2.431 -2.038 1.00 97.94 184 PRO A C 1
ATOM 1508 O O . PRO A 1 184 ? 11.676 -2.380 -2.810 1.00 97.94 184 PRO A O 1
ATOM 1511 N N . VAL A 1 185 ? 10.831 -2.736 -0.752 1.00 97.75 185 VAL A N 1
ATOM 1512 C CA . VAL A 1 185 ? 11.955 -3.531 -0.264 1.00 97.75 185 VAL A CA 1
ATOM 1513 C C . VAL A 1 185 ? 11.635 -4.987 -0.529 1.00 97.75 185 VAL A C 1
ATOM 1515 O O . VAL A 1 185 ? 10.548 -5.456 -0.204 1.00 97.75 185 VAL A O 1
ATOM 1518 N N . VAL A 1 186 ? 12.594 -5.688 -1.118 1.00 97.69 186 VAL A N 1
ATOM 1519 C CA . VAL A 1 186 ? 12.564 -7.138 -1.293 1.00 97.69 186 VAL A CA 1
ATOM 1520 C C . VAL A 1 186 ? 13.753 -7.664 -0.522 1.00 97.69 186 VAL A C 1
ATOM 1522 O O . VAL A 1 186 ? 14.874 -7.230 -0.777 1.00 97.69 186 VAL A O 1
ATOM 1525 N N . GLN A 1 187 ? 13.538 -8.543 0.447 1.00 96.56 187 GLN A N 1
ATOM 1526 C CA . GLN A 1 187 ? 14.629 -9.016 1.293 1.00 96.56 187 GLN A CA 1
ATOM 1527 C C . GLN A 1 187 ? 14.413 -10.441 1.780 1.00 96.56 187 GLN A C 1
ATOM 1529 O O . GLN A 1 187 ? 13.292 -10.934 1.855 1.00 96.56 187 GLN A O 1
ATOM 1534 N N . THR A 1 188 ? 15.503 -11.105 2.144 1.00 96.06 188 THR A N 1
ATOM 1535 C CA . THR A 1 188 ? 15.463 -12.404 2.819 1.00 96.06 188 THR A CA 1
ATOM 1536 C C . THR A 1 188 ? 16.425 -12.418 3.996 1.00 96.06 188 THR A C 1
ATOM 1538 O O . THR A 1 188 ? 17.298 -11.552 4.117 1.00 96.06 188 THR A O 1
ATOM 1541 N N . ARG A 1 189 ? 16.269 -13.399 4.884 1.00 93.94 189 ARG A N 1
ATOM 1542 C CA . ARG A 1 189 ? 17.142 -13.561 6.043 1.00 93.94 189 ARG A CA 1
ATOM 1543 C C . ARG A 1 189 ? 18.203 -14.616 5.762 1.00 93.94 189 ARG A C 1
ATOM 1545 O O . ARG A 1 189 ? 17.884 -15.790 5.605 1.00 93.94 189 ARG A O 1
ATOM 1552 N N . PHE A 1 190 ? 19.466 -14.208 5.792 1.00 91.38 190 PHE A N 1
ATOM 1553 C CA . PHE A 1 190 ? 20.619 -15.086 5.617 1.00 91.38 190 PHE A CA 1
ATOM 1554 C C . PHE A 1 190 ? 21.591 -14.917 6.790 1.00 91.38 190 PHE A C 1
ATOM 1556 O O . PHE A 1 190 ? 21.959 -13.796 7.139 1.00 91.38 190 PHE A O 1
ATOM 1563 N N . ASP A 1 191 ? 21.951 -16.022 7.451 1.00 91.94 191 ASP A N 1
ATOM 1564 C CA . ASP A 1 191 ? 22.812 -16.042 8.648 1.00 91.94 191 ASP A CA 1
ATOM 1565 C C . ASP A 1 191 ? 22.426 -15.007 9.717 1.00 91.94 191 ASP A C 1
ATOM 1567 O O . ASP A 1 191 ? 23.252 -14.333 10.329 1.00 91.94 191 ASP A O 1
ATOM 1571 N N . GLY A 1 192 ? 21.119 -14.860 9.937 1.00 90.19 192 GLY A N 1
ATOM 1572 C CA . GLY A 1 192 ? 20.575 -13.945 10.933 1.00 90.19 192 GLY A CA 1
ATOM 1573 C C . GLY A 1 192 ? 20.448 -12.489 10.476 1.00 90.19 192 GLY A C 1
ATOM 1574 O O . GLY A 1 192 ? 19.724 -11.759 11.152 1.00 90.19 192 GLY A O 1
ATOM 1575 N N . ASN A 1 193 ? 21.041 -12.108 9.340 1.00 91.62 193 ASN A N 1
ATOM 1576 C CA . ASN A 1 193 ? 21.023 -10.757 8.776 1.00 91.62 193 ASN A CA 1
ATOM 1577 C C . ASN A 1 193 ? 19.985 -10.616 7.658 1.00 91.62 193 ASN A C 1
ATOM 1579 O O . ASN A 1 193 ? 19.695 -11.579 6.948 1.00 91.62 193 ASN A O 1
ATOM 1583 N N . MET A 1 194 ? 19.448 -9.408 7.489 1.00 92.94 194 MET A N 1
ATOM 1584 C CA . MET A 1 194 ? 18.580 -9.085 6.355 1.00 92.94 194 MET A CA 1
ATOM 1585 C C . MET A 1 194 ? 19.439 -8.737 5.141 1.00 92.94 194 MET A C 1
ATOM 1587 O O . MET A 1 194 ? 20.341 -7.906 5.238 1.00 92.94 194 MET A O 1
ATOM 1591 N N . VAL A 1 195 ? 19.162 -9.384 4.013 1.00 94.38 195 VAL A N 1
ATOM 1592 C CA . VAL A 1 195 ? 19.858 -9.165 2.744 1.00 94.38 195 VAL A CA 1
ATOM 1593 C C . VAL A 1 195 ? 18.846 -8.624 1.733 1.00 94.38 195 VAL A C 1
ATOM 1595 O O . VAL A 1 195 ? 17.917 -9.360 1.382 1.00 94.38 195 VAL A O 1
ATOM 1598 N N . PRO A 1 196 ? 18.989 -7.364 1.278 1.00 95.50 196 PRO A N 1
ATOM 1599 C CA . PRO A 1 196 ? 18.101 -6.795 0.277 1.00 95.50 196 PRO A CA 1
ATOM 1600 C C . PRO A 1 196 ? 18.406 -7.353 -1.116 1.00 95.50 196 PRO A C 1
ATOM 1602 O O . PRO A 1 196 ? 19.551 -7.656 -1.462 1.00 95.50 196 PRO A O 1
ATOM 1605 N N . CYS A 1 197 ? 17.368 -7.451 -1.934 1.00 96.25 197 CYS A N 1
ATOM 1606 C CA . CYS A 1 197 ? 17.432 -7.831 -3.334 1.00 96.25 197 CYS A CA 1
ATOM 1607 C C . CYS A 1 197 ? 17.256 -6.600 -4.220 1.00 96.25 197 CYS A C 1
ATOM 1609 O O . CYS A 1 197 ? 16.535 -5.659 -3.901 1.00 96.25 197 CYS A O 1
ATOM 1611 N N . THR A 1 198 ? 17.891 -6.627 -5.386 1.00 95.69 198 THR A N 1
ATOM 1612 C CA . THR A 1 198 ? 17.801 -5.550 -6.380 1.00 95.69 198 THR A CA 1
ATOM 1613 C C . THR A 1 198 ? 16.628 -5.722 -7.346 1.00 95.69 198 THR A C 1
ATOM 1615 O O . THR A 1 198 ? 16.469 -4.916 -8.257 1.00 95.69 198 THR A O 1
ATOM 1618 N N . THR A 1 199 ? 15.813 -6.764 -7.172 1.00 95.94 199 THR A N 1
ATOM 1619 C CA . THR A 1 199 ? 14.638 -7.064 -7.995 1.00 95.94 199 THR A CA 1
ATOM 1620 C C . THR A 1 199 ? 13.573 -7.772 -7.160 1.00 95.94 199 THR A C 1
ATOM 1622 O O . THR A 1 199 ? 13.900 -8.426 -6.170 1.00 95.94 199 THR A O 1
ATOM 1625 N N . TYR A 1 200 ? 12.309 -7.648 -7.567 1.00 95.62 200 TYR A N 1
ATOM 1626 C CA . TYR A 1 200 ? 11.185 -8.426 -7.032 1.00 95.62 200 TYR A CA 1
ATOM 1627 C C . TYR A 1 200 ? 10.921 -9.711 -7.827 1.00 95.62 200 TYR A C 1
ATOM 1629 O O . TYR A 1 200 ? 10.077 -10.514 -7.435 1.00 95.62 200 TYR A O 1
ATOM 1637 N N . LEU A 1 201 ? 11.648 -9.915 -8.929 1.00 96.25 201 LEU A N 1
ATOM 1638 C CA . LEU A 1 201 ? 11.639 -11.131 -9.740 1.00 96.25 201 LEU A CA 1
ATOM 1639 C C . LEU A 1 201 ? 12.436 -12.236 -9.036 1.00 96.25 201 LEU A C 1
ATOM 1641 O O . LEU A 1 201 ? 13.508 -12.648 -9.471 1.00 96.25 201 LEU A O 1
ATOM 1645 N N . VAL A 1 202 ? 11.939 -12.641 -7.873 1.00 94.25 202 VAL A N 1
ATOM 1646 C CA . VAL A 1 202 ? 12.563 -13.605 -6.969 1.00 94.25 202 VAL A CA 1
ATOM 1647 C C . VAL A 1 202 ? 11.636 -14.795 -6.750 1.00 94.25 202 VAL A C 1
ATOM 1649 O O . VAL A 1 202 ? 10.431 -14.713 -6.981 1.00 94.25 202 VAL A O 1
ATOM 1652 N N . GLN A 1 203 ? 12.191 -15.912 -6.276 1.00 92.62 203 GLN A N 1
ATOM 1653 C CA . GLN A 1 203 ? 11.414 -17.128 -6.038 1.00 92.62 203 GLN A CA 1
ATOM 1654 C C . GLN A 1 203 ? 10.272 -16.880 -5.027 1.00 92.62 203 GLN A C 1
ATOM 1656 O O . GLN A 1 203 ? 10.543 -16.473 -3.889 1.00 92.62 203 GLN A O 1
ATOM 1661 N N . PRO A 1 204 ? 9.000 -17.138 -5.395 1.00 90.94 204 PRO A N 1
ATOM 1662 C CA . PRO A 1 204 ? 7.858 -16.863 -4.529 1.00 90.94 204 PRO A CA 1
ATOM 1663 C C . PRO A 1 204 ? 7.932 -17.597 -3.185 1.00 90.94 204 PRO A C 1
ATOM 1665 O O . PRO A 1 204 ? 8.254 -18.782 -3.118 1.00 90.94 204 PRO A O 1
ATOM 1668 N N . GLY A 1 205 ? 7.589 -16.893 -2.103 1.00 90.06 205 GLY A N 1
ATOM 1669 C CA . GLY A 1 205 ? 7.512 -17.453 -0.748 1.00 90.06 205 GLY A CA 1
ATOM 1670 C C . GLY A 1 205 ? 8.826 -17.479 0.042 1.00 90.06 205 GLY A C 1
ATOM 1671 O O . GLY A 1 205 ? 8.809 -17.899 1.197 1.00 90.06 205 GLY A O 1
ATOM 1672 N N . TRP A 1 206 ? 9.938 -17.018 -0.539 1.00 92.38 206 TRP A N 1
ATOM 1673 C CA . TRP A 1 206 ? 11.258 -16.981 0.117 1.00 92.38 206 TRP A CA 1
ATOM 1674 C C . TRP A 1 206 ? 11.712 -15.588 0.566 1.00 92.38 206 TRP A C 1
ATOM 1676 O O . TRP A 1 206 ? 12.678 -15.465 1.325 1.00 92.38 206 TRP A O 1
ATOM 1686 N N . PHE A 1 207 ? 11.038 -14.551 0.076 1.00 95.81 207 PHE A N 1
ATOM 1687 C CA . PHE A 1 207 ? 11.414 -13.158 0.272 1.00 95.81 207 PHE A CA 1
ATOM 1688 C C . PHE A 1 207 ? 10.236 -12.384 0.847 1.00 95.81 207 PHE A C 1
ATOM 1690 O O . PHE A 1 207 ? 9.098 -12.548 0.401 1.00 95.81 207 PHE A O 1
ATOM 1697 N N . ASP A 1 208 ? 10.538 -11.527 1.813 1.00 95.31 208 ASP A N 1
ATOM 1698 C CA . ASP A 1 208 ? 9.607 -10.550 2.348 1.00 95.31 208 ASP A CA 1
ATOM 1699 C C . ASP A 1 208 ? 9.587 -9.338 1.413 1.00 95.31 208 ASP A C 1
ATOM 1701 O O . ASP A 1 208 ? 10.642 -8.826 1.020 1.00 95.31 208 ASP A O 1
ATOM 1705 N N . ILE A 1 209 ? 8.382 -8.889 1.058 1.00 96.88 209 ILE A N 1
ATOM 1706 C CA . ILE A 1 209 ? 8.152 -7.747 0.172 1.00 96.88 209 ILE A CA 1
ATOM 1707 C C . ILE A 1 209 ? 7.206 -6.780 0.871 1.00 96.88 209 ILE A C 1
ATOM 1709 O O . ILE A 1 209 ? 6.093 -7.161 1.224 1.00 96.88 209 ILE A O 1
ATOM 1713 N N . PHE A 1 210 ? 7.635 -5.533 1.040 1.00 95.69 210 PHE A N 1
ATOM 1714 C CA . PHE A 1 210 ? 6.807 -4.477 1.618 1.00 95.69 210 PHE A CA 1
ATOM 1715 C C . PHE A 1 210 ? 7.085 -3.134 0.943 1.00 95.69 210 PHE A C 1
ATOM 1717 O O . PHE A 1 210 ? 8.196 -2.859 0.478 1.00 95.69 210 PHE A O 1
ATOM 1724 N N . PHE A 1 211 ? 6.049 -2.307 0.854 1.00 98.06 211 PHE A N 1
ATOM 1725 C CA . PHE A 1 211 ? 6.024 -1.100 0.034 1.00 98.06 211 PHE A CA 1
ATOM 1726 C C . PHE A 1 211 ? 5.966 0.177 0.880 1.00 98.06 211 PHE A C 1
ATOM 1728 O O . PHE A 1 211 ? 5.269 0.220 1.895 1.00 98.06 211 PHE A O 1
ATOM 1735 N N . PRO A 1 212 ? 6.645 1.262 0.460 1.00 97.75 212 PRO A N 1
ATOM 1736 C CA . PRO A 1 212 ? 6.461 2.564 1.078 1.00 97.75 212 PRO A CA 1
ATOM 1737 C C . PRO A 1 212 ? 5.128 3.185 0.635 1.00 97.75 212 PRO A C 1
ATOM 1739 O O . PRO A 1 212 ? 4.723 3.090 -0.522 1.00 97.75 212 PRO A O 1
ATOM 1742 N N . THR A 1 213 ? 4.479 3.915 1.537 1.00 97.94 213 THR A N 1
ATOM 1743 C CA . THR A 1 213 ? 3.199 4.580 1.277 1.00 97.94 213 THR A CA 1
ATOM 1744 C C . THR A 1 213 ? 3.367 6.081 1.013 1.00 97.94 213 THR A C 1
ATOM 1746 O O . THR A 1 213 ? 3.877 6.828 1.850 1.00 97.94 213 THR A O 1
ATOM 1749 N N . ASP A 1 214 ? 2.826 6.573 -0.107 1.00 97.56 214 ASP A N 1
ATOM 1750 C CA . ASP A 1 214 ? 2.599 8.011 -0.333 1.00 97.56 214 ASP A CA 1
ATOM 1751 C C . ASP A 1 214 ? 1.330 8.458 0.418 1.00 97.56 214 ASP A C 1
ATOM 1753 O O . ASP A 1 214 ? 0.212 8.415 -0.104 1.00 97.56 214 ASP A O 1
ATOM 1757 N N . PHE A 1 215 ? 1.496 8.851 1.684 1.00 98.19 215 PHE A N 1
ATOM 1758 C CA . PHE A 1 215 ? 0.386 9.237 2.563 1.00 98.19 215 PHE A CA 1
ATOM 1759 C C . PHE A 1 215 ? -0.367 10.476 2.074 1.00 98.19 215 PHE A C 1
ATOM 1761 O O . PHE A 1 215 ? -1.575 10.599 2.289 1.00 98.19 215 PHE A O 1
ATOM 1768 N N . GLU A 1 216 ? 0.323 11.410 1.427 1.00 97.19 216 GLU A N 1
ATOM 1769 C CA . GLU A 1 216 ? -0.278 12.628 0.901 1.00 97.19 216 GLU A CA 1
ATOM 1770 C C . GLU A 1 216 ? -1.213 12.329 -0.277 1.00 97.19 216 GLU A C 1
ATOM 1772 O O . GLU A 1 216 ? -2.312 12.895 -0.352 1.00 97.19 216 GLU A O 1
ATOM 1777 N N . LEU A 1 217 ? -0.811 11.424 -1.175 1.00 97.56 217 LEU A N 1
ATOM 1778 C CA . LEU A 1 217 ? -1.685 10.918 -2.229 1.00 97.56 217 LEU A CA 1
ATOM 1779 C C . LEU A 1 217 ? -2.816 10.061 -1.645 1.00 97.56 217 LEU A C 1
ATOM 1781 O O . LEU A 1 217 ? -3.980 10.268 -2.003 1.00 97.56 217 LEU A O 1
ATOM 1785 N N . LEU A 1 218 ? -2.500 9.158 -0.711 1.00 97.94 218 LEU A N 1
ATOM 1786 C CA . LEU A 1 218 ? -3.477 8.299 -0.039 1.00 97.94 218 LEU A CA 1
ATOM 1787 C C . LEU A 1 218 ? -4.593 9.123 0.613 1.00 97.94 218 LEU A C 1
ATOM 1789 O O . LEU A 1 218 ? -5.768 8.811 0.441 1.00 97.94 218 LEU A O 1
ATOM 1793 N N . LEU A 1 219 ? -4.249 10.221 1.296 1.00 97.56 219 LEU A N 1
ATOM 1794 C CA . LEU A 1 219 ? -5.213 11.139 1.905 1.00 97.56 219 LEU A CA 1
ATOM 1795 C C . LEU A 1 219 ? -6.155 11.766 0.872 1.00 97.56 219 LEU A C 1
ATOM 1797 O O . LEU A 1 219 ? -7.354 11.897 1.127 1.00 97.56 219 LEU A O 1
ATOM 1801 N N . GLN A 1 220 ? -5.634 12.175 -0.286 1.00 97.00 220 GLN A N 1
ATOM 1802 C CA . GLN A 1 220 ? -6.449 12.766 -1.351 1.00 97.00 220 GLN A CA 1
ATOM 1803 C C . GLN A 1 220 ? -7.425 11.736 -1.927 1.00 97.00 220 GLN A C 1
ATOM 1805 O O . GLN A 1 220 ? -8.613 12.032 -2.064 1.00 97.00 220 GLN A O 1
ATOM 1810 N N . MET A 1 221 ? -6.948 10.516 -2.189 1.00 97.00 221 MET A N 1
ATOM 1811 C CA . MET A 1 221 ? -7.781 9.413 -2.674 1.00 97.00 221 MET A CA 1
ATOM 1812 C C . MET A 1 221 ? -8.837 9.000 -1.642 1.00 97.00 221 MET A C 1
ATOM 1814 O O . MET A 1 221 ? -10.021 8.931 -1.966 1.00 97.00 221 MET A O 1
ATOM 1818 N N . TYR A 1 222 ? -8.442 8.832 -0.379 1.00 97.06 222 TYR A N 1
ATOM 1819 C CA . TYR A 1 222 ? -9.347 8.526 0.728 1.00 97.06 222 TYR A CA 1
ATOM 1820 C C . TYR A 1 222 ? -10.442 9.584 0.885 1.00 97.06 222 TYR A C 1
ATOM 1822 O O . TYR A 1 222 ? -11.620 9.250 1.002 1.00 97.06 222 TYR A O 1
ATOM 1830 N N . ASN A 1 223 ? -10.089 10.872 0.845 1.00 95.44 223 ASN A N 1
ATOM 1831 C CA . ASN A 1 223 ? -11.081 11.942 0.929 1.00 95.44 223 ASN A CA 1
ATOM 1832 C C . ASN A 1 223 ? -12.067 11.903 -0.245 1.00 95.44 223 ASN A C 1
ATOM 1834 O O . ASN A 1 223 ? -13.268 12.089 -0.050 1.00 95.44 223 ASN A O 1
ATOM 1838 N N . HIS A 1 224 ? -11.577 11.637 -1.454 1.00 94.25 224 HIS A N 1
ATOM 1839 C CA . HIS A 1 224 ? -12.428 11.532 -2.632 1.00 94.25 224 HIS A CA 1
ATOM 1840 C C . HIS A 1 224 ? -13.423 10.365 -2.531 1.00 94.25 224 HIS A C 1
ATOM 1842 O O . HIS A 1 224 ? -14.591 10.534 -2.864 1.00 94.25 224 HIS A O 1
ATOM 1848 N N . MET A 1 225 ? -12.981 9.207 -2.037 1.00 93.88 225 MET A N 1
ATOM 1849 C CA . MET A 1 225 ? -13.766 7.968 -2.065 1.00 93.88 225 MET A CA 1
ATOM 1850 C C . MET A 1 225 ? -14.635 7.758 -0.824 1.00 93.88 225 MET A C 1
ATOM 1852 O O . MET A 1 225 ? -15.774 7.317 -0.931 1.00 93.88 225 MET A O 1
ATOM 1856 N N . CYS A 1 226 ? -14.110 8.073 0.360 1.00 94.12 226 CYS A N 1
ATOM 1857 C CA . CYS A 1 226 ? -14.759 7.774 1.639 1.00 94.12 226 CYS A CA 1
ATOM 1858 C C . CYS A 1 226 ? -15.392 9.003 2.293 1.00 94.12 226 CYS A C 1
ATOM 1860 O O . CYS A 1 226 ? -16.149 8.870 3.254 1.00 94.12 226 CYS A O 1
ATOM 1862 N N . ARG A 1 227 ? -15.042 10.214 1.842 1.00 88.31 227 ARG A N 1
ATOM 1863 C CA . ARG A 1 227 ? -15.440 11.464 2.512 1.00 88.31 227 ARG A CA 1
ATOM 1864 C C . ARG A 1 227 ? -16.286 12.385 1.645 1.00 88.31 227 ARG A C 1
ATOM 1866 O O . ARG A 1 227 ? -16.735 13.416 2.147 1.00 88.31 227 ARG A O 1
ATOM 1873 N N . ALA A 1 228 ? -16.561 12.019 0.395 1.00 75.06 228 ALA A N 1
ATOM 1874 C CA . ALA A 1 228 ? -17.522 12.728 -0.438 1.00 75.06 228 ALA A CA 1
ATOM 1875 C C . ALA A 1 228 ? -18.911 12.692 0.230 1.00 75.06 228 ALA A C 1
ATOM 1877 O O . ALA A 1 228 ? -19.565 11.656 0.280 1.00 75.06 228 ALA A O 1
ATOM 1878 N N . GLY A 1 229 ? -19.337 13.821 0.807 1.00 68.69 229 GLY A N 1
ATOM 1879 C CA . GLY A 1 229 ? -20.602 13.929 1.548 1.00 68.69 229 GLY A CA 1
ATOM 1880 C C . GLY A 1 229 ? -20.522 13.606 3.046 1.00 68.69 229 GLY A C 1
ATOM 1881 O O . GLY A 1 229 ? -21.555 13.585 3.715 1.00 68.69 229 GLY A O 1
ATOM 1882 N N . ALA A 1 230 ? -19.327 13.391 3.608 1.00 70.69 230 ALA A N 1
ATOM 1883 C CA . ALA A 1 230 ? -19.168 13.242 5.052 1.00 70.69 230 ALA A CA 1
ATOM 1884 C C . ALA A 1 230 ? -19.561 14.537 5.787 1.00 70.69 230 ALA A C 1
ATOM 1886 O O . ALA A 1 230 ? -19.204 15.640 5.374 1.00 70.69 230 ALA A O 1
ATOM 1887 N N . SER A 1 231 ? -20.281 14.402 6.907 1.00 65.62 231 SER A N 1
ATOM 1888 C CA . SER A 1 231 ? -20.687 15.546 7.732 1.00 65.62 231 SER A CA 1
ATOM 1889 C C . SER A 1 231 ? -19.473 16.350 8.206 1.00 65.62 231 SER A C 1
ATOM 1891 O O . SER A 1 231 ? -18.501 15.777 8.706 1.00 65.62 231 SER A O 1
ATOM 1893 N N . ALA A 1 232 ? -19.574 17.683 8.141 1.00 66.44 232 ALA A N 1
ATOM 1894 C CA . ALA A 1 232 ? -18.567 18.611 8.660 1.00 66.44 232 ALA A CA 1
ATOM 1895 C C . ALA A 1 232 ? -18.221 18.356 10.142 1.00 66.44 232 ALA A C 1
ATOM 1897 O O . ALA A 1 232 ? -17.103 18.635 10.572 1.00 66.44 232 ALA A O 1
ATOM 1898 N N . ALA A 1 233 ? -19.139 17.754 10.910 1.00 65.94 233 ALA A N 1
ATOM 1899 C CA . ALA A 1 233 ? -18.924 17.388 12.310 1.00 65.94 233 ALA A CA 1
ATOM 1900 C C . ALA A 1 233 ? -17.828 16.324 12.516 1.00 65.94 233 ALA A C 1
ATOM 1902 O O . ALA A 1 233 ? -17.299 16.195 13.616 1.00 65.94 233 ALA A O 1
ATOM 1903 N N . LEU A 1 234 ? -17.471 15.551 11.484 1.00 67.69 234 LEU A N 1
ATOM 1904 C CA . LEU A 1 234 ? -16.445 14.513 11.597 1.00 67.69 234 LEU A CA 1
ATOM 1905 C C . LEU A 1 234 ? -15.014 15.087 11.577 1.00 67.69 234 LEU A C 1
ATOM 1907 O O . LEU A 1 234 ? -14.083 14.366 11.928 1.00 67.69 234 LEU A O 1
ATOM 1911 N N . GLY A 1 235 ? -14.835 16.365 11.235 1.00 77.56 235 GLY A N 1
ATOM 1912 C CA . GLY A 1 235 ? -13.517 16.974 11.061 1.00 77.56 235 GLY A CA 1
ATOM 1913 C C . GLY A 1 235 ? -12.799 16.490 9.790 1.00 77.56 235 GLY A C 1
ATOM 1914 O O . GLY A 1 235 ? -13.239 15.534 9.141 1.00 77.56 235 GLY A O 1
ATOM 1915 N N . PRO A 1 236 ? -11.723 17.175 9.371 1.00 88.56 236 PRO A N 1
ATOM 1916 C CA . PRO A 1 236 ? -10.959 16.777 8.197 1.00 88.56 236 PRO A CA 1
ATOM 1917 C C . PRO A 1 236 ? -10.081 15.560 8.501 1.00 88.56 236 PRO A C 1
ATOM 1919 O O . PRO A 1 236 ? -9.457 15.487 9.563 1.00 88.56 236 PRO A O 1
ATOM 1922 N N . ALA A 1 237 ? -9.976 14.648 7.532 1.00 94.38 237 ALA A N 1
ATOM 1923 C CA . ALA A 1 237 ? -8.913 13.658 7.563 1.00 94.38 237 ALA A CA 1
ATOM 1924 C C . ALA A 1 237 ? -7.559 14.344 7.358 1.00 94.38 237 ALA A C 1
ATOM 1926 O O . ALA A 1 237 ? -7.457 15.351 6.651 1.00 94.38 237 ALA A O 1
ATOM 1927 N N . ARG A 1 238 ? -6.522 13.811 7.996 1.00 96.56 238 ARG A N 1
ATOM 1928 C CA . ARG A 1 238 ? -5.186 14.399 8.021 1.00 96.56 238 ARG A CA 1
ATOM 1929 C C . ARG A 1 238 ? -4.112 13.326 8.056 1.00 96.56 238 ARG A C 1
ATOM 1931 O O . ARG A 1 238 ? -4.339 12.225 8.552 1.00 96.56 238 ARG A O 1
ATOM 1938 N N . VAL A 1 239 ? -2.929 13.717 7.604 1.00 98.38 239 VAL A N 1
ATOM 1939 C CA . VAL A 1 239 ? -1.697 12.950 7.764 1.00 98.38 239 VAL A CA 1
ATOM 1940 C C . VAL A 1 239 ? -0.847 13.597 8.851 1.00 98.38 239 VAL A C 1
ATOM 1942 O O . VAL A 1 239 ? -0.838 14.822 8.979 1.00 98.38 239 VAL A O 1
ATOM 1945 N N . CYS A 1 240 ? -0.163 12.795 9.660 1.00 98.06 240 CYS A N 1
ATOM 1946 C CA . CYS A 1 240 ? 0.895 13.282 10.546 1.00 98.06 240 CYS A CA 1
ATOM 1947 C C . CYS A 1 240 ? 2.002 12.244 10.707 1.00 98.06 240 CYS A C 1
ATOM 1949 O O . CYS A 1 240 ? 1.771 11.052 10.533 1.00 98.06 240 CYS A O 1
ATOM 1951 N N . SER A 1 241 ? 3.197 12.695 11.064 1.00 98.12 241 SER A N 1
ATOM 1952 C CA . SER A 1 241 ? 4.309 11.810 11.420 1.00 98.12 241 SER A CA 1
ATOM 1953 C C . SER A 1 241 ? 4.023 11.018 12.699 1.00 98.12 241 SER A C 1
ATOM 1955 O O . SER A 1 241 ? 3.222 11.440 13.545 1.00 98.12 241 SER A O 1
ATOM 1957 N N . GLN A 1 242 ? 4.742 9.909 12.884 1.00 97.00 242 GLN A N 1
ATOM 1958 C CA . GLN A 1 242 ? 4.783 9.180 14.153 1.00 97.00 242 GLN A CA 1
ATOM 1959 C C . GLN A 1 242 ? 5.051 10.108 15.342 1.00 97.00 242 GLN A C 1
ATOM 1961 O O . GLN A 1 242 ? 4.339 10.070 16.346 1.00 97.00 242 GLN A O 1
ATOM 1966 N N . ARG A 1 243 ? 6.060 10.977 15.226 1.00 97.12 243 ARG A N 1
ATOM 1967 C CA . ARG A 1 243 ? 6.478 11.877 16.305 1.00 97.12 243 ARG A CA 1
ATOM 1968 C C . ARG A 1 243 ? 5.362 12.841 16.708 1.00 97.12 243 ARG A C 1
ATOM 1970 O O . ARG A 1 243 ? 5.127 13.050 17.896 1.00 97.12 243 ARG A O 1
ATOM 1977 N N . GLU A 1 244 ? 4.658 13.422 15.737 1.00 97.44 244 GLU A N 1
ATOM 1978 C CA . GLU A 1 244 ? 3.508 14.299 15.996 1.00 97.44 244 GLU A CA 1
ATOM 1979 C C . GLU A 1 244 ? 2.336 13.539 16.623 1.00 97.44 244 GLU A C 1
ATOM 1981 O O . GLU A 1 244 ? 1.682 14.062 17.527 1.00 97.44 244 GLU A O 1
ATOM 1986 N N . PHE A 1 245 ? 2.082 12.307 16.171 1.00 97.06 245 PHE A N 1
ATOM 1987 C CA . PHE A 1 245 ? 1.065 11.441 16.759 1.00 97.06 245 PHE A CA 1
ATOM 1988 C C . PHE A 1 245 ? 1.380 11.141 18.229 1.00 97.06 245 PHE A C 1
ATOM 1990 O O . PHE A 1 245 ? 0.564 11.424 19.107 1.00 97.06 245 PHE A O 1
ATOM 1997 N N . ALA A 1 246 ? 2.585 10.647 18.511 1.00 96.75 246 ALA A N 1
ATOM 1998 C CA . ALA A 1 246 ? 3.023 10.285 19.853 1.00 96.75 246 ALA A CA 1
ATOM 1999 C C . ALA A 1 246 ? 3.038 11.496 20.797 1.00 96.75 246 ALA A C 1
ATOM 2001 O O . ALA A 1 246 ? 2.513 11.411 21.902 1.00 96.75 246 ALA A O 1
ATOM 2002 N N . ARG A 1 247 ? 3.526 12.663 20.355 1.00 96.38 247 ARG A N 1
ATOM 2003 C CA . ARG A 1 247 ? 3.472 13.897 21.163 1.00 96.38 247 ARG A CA 1
ATOM 2004 C C . ARG A 1 247 ? 2.063 14.294 21.579 1.00 96.38 247 ARG A C 1
ATOM 2006 O O . ARG A 1 247 ? 1.894 14.910 22.626 1.00 96.38 247 ARG A O 1
ATOM 2013 N N . LYS A 1 248 ? 1.071 13.996 20.742 1.00 96.19 248 LYS A N 1
ATOM 2014 C CA . LYS A 1 248 ? -0.316 14.372 20.999 1.00 96.19 248 LYS A CA 1
ATOM 2015 C C . LYS A 1 248 ? -1.074 13.335 21.824 1.00 96.19 248 LYS A C 1
ATOM 2017 O O . LYS A 1 248 ? -1.946 13.725 22.594 1.00 96.19 248 LYS A O 1
ATOM 2022 N N . TYR A 1 249 ? -0.799 12.049 21.618 1.00 95.00 249 TYR A N 1
ATOM 2023 C CA . TYR A 1 249 ? -1.653 10.967 22.116 1.00 95.00 249 TYR A CA 1
ATOM 2024 C C . TYR A 1 249 ? -0.954 9.974 23.049 1.00 95.00 249 TYR A C 1
ATOM 2026 O O . TYR A 1 249 ? -1.650 9.230 23.734 1.00 95.00 249 TYR A O 1
ATOM 2034 N N . ALA A 1 250 ? 0.381 9.933 23.088 1.00 94.00 250 ALA A N 1
ATOM 2035 C CA . ALA A 1 250 ? 1.118 9.004 23.939 1.00 94.00 250 ALA A CA 1
ATOM 2036 C C . ALA A 1 250 ? 1.480 9.633 25.290 1.00 94.00 250 ALA A C 1
ATOM 2038 O O . ALA A 1 250 ? 1.803 10.818 25.395 1.00 94.00 250 ALA A O 1
ATOM 2039 N N . GLU A 1 251 ? 1.513 8.802 26.327 1.00 94.81 251 GLU A N 1
ATOM 2040 C CA . GLU A 1 251 ? 2.075 9.160 27.627 1.00 94.81 251 GLU A CA 1
ATOM 2041 C C . GLU A 1 251 ? 3.605 9.071 27.561 1.00 94.81 251 GLU A C 1
ATOM 2043 O O . GLU A 1 251 ? 4.204 8.086 27.981 1.00 94.81 251 GLU A O 1
ATOM 2048 N N . LEU A 1 252 ? 4.252 10.097 27.000 1.00 94.31 252 LEU A N 1
ATOM 2049 C CA . LEU A 1 252 ? 5.687 10.059 26.677 1.00 94.31 252 LEU A CA 1
ATOM 2050 C C . LEU A 1 252 ? 6.599 9.749 27.873 1.00 94.31 252 LEU A C 1
ATOM 2052 O O . LEU A 1 252 ? 7.653 9.144 27.696 1.00 94.31 252 LEU A O 1
ATOM 2056 N N . ALA A 1 253 ? 6.199 10.132 29.088 1.00 92.12 253 ALA A N 1
ATOM 2057 C CA . ALA A 1 253 ? 6.938 9.794 30.303 1.00 92.12 253 ALA A CA 1
ATOM 2058 C C . ALA A 1 253 ? 7.008 8.273 30.541 1.00 92.12 253 ALA A C 1
ATOM 2060 O O . ALA A 1 253 ? 8.016 7.777 31.033 1.00 92.12 253 ALA A O 1
ATOM 2061 N N . ASN A 1 254 ? 5.972 7.536 30.132 1.00 94.00 254 ASN A N 1
ATOM 2062 C CA . ASN A 1 254 ? 5.874 6.083 30.270 1.00 94.00 254 ASN A CA 1
ATOM 2063 C C . ASN A 1 254 ? 6.536 5.328 29.110 1.00 94.00 254 ASN A C 1
ATOM 2065 O O . ASN A 1 254 ? 6.670 4.108 29.168 1.00 94.00 254 ASN A O 1
ATOM 2069 N N . THR A 1 255 ? 6.958 6.038 28.061 1.00 92.06 255 THR A N 1
ATOM 2070 C CA . THR A 1 255 ? 7.648 5.456 26.902 1.00 92.06 255 THR A CA 1
ATOM 2071 C C . THR A 1 255 ? 9.132 5.811 26.864 1.00 92.06 255 THR A C 1
ATOM 2073 O O . THR A 1 255 ? 9.830 5.379 25.953 1.00 92.06 255 THR A O 1
ATOM 2076 N N . ALA A 1 256 ? 9.635 6.578 27.835 1.00 93.94 256 ALA A N 1
ATOM 2077 C CA . ALA A 1 256 ? 11.056 6.866 27.962 1.00 93.94 256 ALA A CA 1
ATOM 2078 C C . ALA A 1 256 ? 11.815 5.643 28.504 1.00 93.94 256 ALA A C 1
ATOM 2080 O O . ALA A 1 256 ? 11.433 5.024 29.499 1.00 93.94 256 ALA A O 1
ATOM 2081 N N . THR A 1 257 ? 12.918 5.302 27.849 1.00 92.50 257 THR A N 1
ATOM 2082 C CA . THR A 1 257 ? 13.855 4.276 28.313 1.00 92.50 257 THR A CA 1
ATOM 2083 C C . THR A 1 257 ? 14.626 4.762 29.540 1.00 92.50 257 THR A C 1
ATOM 2085 O O . THR A 1 257 ? 14.711 5.958 29.821 1.00 92.50 257 THR A O 1
ATOM 2088 N N . ARG A 1 258 ? 15.266 3.835 30.263 1.00 91.12 258 ARG A N 1
ATOM 2089 C CA . ARG A 1 258 ? 16.139 4.185 31.400 1.00 91.12 258 ARG A CA 1
ATOM 2090 C C . ARG A 1 258 ? 17.332 5.060 30.994 1.00 91.12 258 ARG A C 1
ATOM 2092 O O . ARG A 1 258 ? 17.834 5.799 31.831 1.00 91.12 258 ARG A O 1
ATOM 2099 N N . SER A 1 259 ? 17.777 4.966 29.740 1.00 90.38 259 SER A N 1
ATOM 2100 C CA . SER A 1 259 ? 18.840 5.792 29.156 1.00 90.38 259 SER A CA 1
ATOM 2101 C C . SER A 1 259 ? 18.365 7.185 28.721 1.00 90.38 259 SER A C 1
ATOM 2103 O O . SER A 1 259 ? 19.203 8.023 28.405 1.00 90.38 259 SER A O 1
ATOM 2105 N N . GLY A 1 260 ? 17.055 7.462 28.738 1.00 89.50 260 GLY A N 1
ATOM 2106 C CA . GLY A 1 260 ? 16.470 8.771 28.423 1.00 89.50 260 GLY A CA 1
ATOM 2107 C C . GLY A 1 260 ? 15.948 8.929 26.990 1.00 89.50 260 GLY A C 1
ATOM 2108 O O . GLY A 1 260 ? 15.248 9.900 26.712 1.00 89.50 260 GLY A O 1
ATOM 2109 N N . GLU A 1 261 ? 16.224 7.979 26.095 1.00 92.62 261 GLU A N 1
ATOM 2110 C CA . GLU A 1 261 ? 15.670 7.948 24.731 1.00 92.62 261 GLU A CA 1
ATOM 2111 C C . GLU A 1 261 ? 14.180 7.601 24.759 1.00 92.62 261 GLU A C 1
ATOM 2113 O O . GLU A 1 261 ? 13.740 6.846 25.635 1.00 92.62 261 GLU A O 1
ATOM 2118 N N . ASN A 1 262 ? 13.400 8.087 23.788 1.00 94.25 262 ASN A N 1
ATOM 2119 C CA . ASN A 1 262 ? 11.984 7.750 23.680 1.00 94.25 262 ASN A CA 1
ATOM 2120 C C . ASN A 1 262 ? 11.699 7.039 22.346 1.00 94.25 262 ASN A C 1
ATOM 2122 O O . ASN A 1 262 ? 11.468 7.703 21.334 1.00 94.25 262 ASN A O 1
ATOM 2126 N N . PRO A 1 263 ? 11.642 5.693 22.328 1.00 93.25 263 PRO A N 1
ATOM 2127 C CA . PRO A 1 263 ? 11.422 4.910 21.113 1.00 93.25 263 PRO A CA 1
ATOM 2128 C C . PRO A 1 263 ? 10.202 5.350 20.297 1.00 93.25 263 PRO A C 1
ATOM 2130 O O . PRO A 1 263 ? 10.250 5.360 19.070 1.00 93.25 263 PRO A O 1
ATOM 2133 N N . MET A 1 264 ? 9.125 5.794 20.959 1.00 92.31 264 MET A N 1
ATOM 2134 C CA . MET A 1 264 ? 7.916 6.268 20.274 1.00 92.31 264 MET A CA 1
ATOM 2135 C C . MET A 1 264 ? 8.126 7.570 19.493 1.00 92.31 264 MET A C 1
ATOM 2137 O O . MET A 1 264 ? 7.342 7.865 18.591 1.00 92.31 264 MET A O 1
ATOM 2141 N N . LEU A 1 265 ? 9.146 8.354 19.845 1.00 94.00 265 LEU A N 1
ATOM 2142 C CA . LEU A 1 265 ? 9.515 9.591 19.161 1.00 94.00 265 LEU A CA 1
ATOM 2143 C C . LEU A 1 265 ? 10.658 9.403 18.164 1.00 94.00 265 LEU A C 1
ATOM 2145 O O . LEU A 1 265 ? 10.681 10.132 17.172 1.00 94.00 265 LEU A O 1
ATOM 2149 N N . ASP A 1 266 ? 11.580 8.484 18.453 1.00 92.06 266 ASP A N 1
ATOM 2150 C CA . ASP A 1 266 ? 12.910 8.473 17.838 1.00 92.06 266 ASP A CA 1
ATOM 2151 C C . ASP A 1 266 ? 13.167 7.247 16.938 1.00 92.06 266 ASP A C 1
ATOM 2153 O O . ASP A 1 266 ? 14.016 7.315 16.059 1.00 92.06 266 ASP A O 1
ATOM 2157 N N . PHE A 1 267 ? 12.463 6.117 17.115 1.00 90.50 267 PHE A N 1
ATOM 2158 C CA . PHE A 1 267 ? 12.797 4.878 16.379 1.00 90.50 267 PHE A CA 1
ATOM 2159 C C . PHE A 1 267 ? 11.964 4.667 15.108 1.00 90.50 267 PHE A C 1
ATOM 2161 O O . PHE A 1 267 ? 12.414 4.002 14.182 1.00 90.50 267 PHE A O 1
ATOM 2168 N N . TYR A 1 268 ? 10.766 5.250 15.042 1.00 90.31 268 TYR A N 1
ATOM 2169 C CA . TYR A 1 268 ? 9.807 5.044 13.948 1.00 90.31 268 TYR A CA 1
ATOM 2170 C C . TYR A 1 268 ? 9.613 6.321 13.116 1.00 90.31 268 TYR A C 1
ATOM 2172 O O . TYR A 1 268 ? 8.498 6.699 12.756 1.00 90.31 268 TYR A O 1
ATOM 2180 N N . GLU A 1 269 ? 10.700 7.044 12.841 1.00 93.25 269 GLU A N 1
ATOM 2181 C CA . GLU A 1 269 ? 10.668 8.321 12.107 1.00 93.25 269 GLU A CA 1
ATOM 2182 C C . GLU A 1 269 ? 10.226 8.181 10.643 1.00 93.25 269 GLU A C 1
ATOM 2184 O O . GLU A 1 269 ? 9.829 9.162 10.007 1.00 93.25 269 GLU A O 1
ATOM 2189 N N . ASN A 1 270 ? 10.281 6.962 10.107 1.00 95.06 270 ASN A N 1
ATOM 2190 C CA . ASN A 1 270 ? 9.809 6.606 8.776 1.00 95.06 270 ASN A CA 1
ATOM 2191 C C . ASN A 1 270 ? 8.330 6.175 8.739 1.00 95.06 270 ASN A C 1
ATOM 2193 O O . ASN A 1 270 ? 7.845 5.817 7.664 1.00 95.06 270 ASN A O 1
ATOM 2197 N N . ASN A 1 271 ? 7.604 6.281 9.859 1.00 96.75 271 ASN A N 1
ATOM 2198 C CA . ASN A 1 271 ? 6.167 6.018 9.934 1.00 96.75 271 ASN A CA 1
ATOM 2199 C C . ASN A 1 271 ? 5.335 7.302 9.886 1.00 96.75 271 ASN A C 1
ATOM 2201 O O . ASN A 1 271 ? 5.678 8.350 10.455 1.00 96.75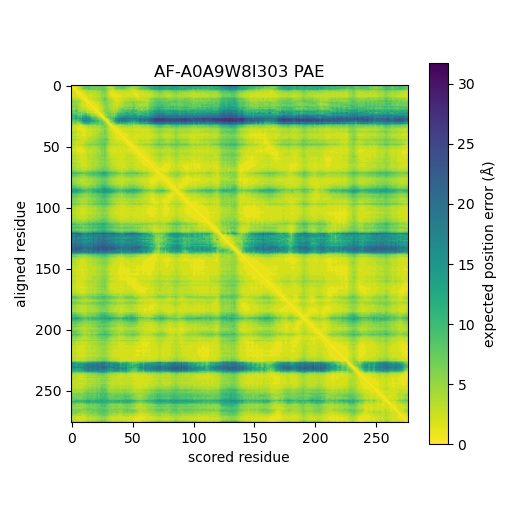 271 ASN A O 1
ATOM 2205 N N . LYS A 1 272 ? 4.186 7.203 9.220 1.00 98.38 272 LYS A N 1
ATOM 2206 C CA . LYS A 1 272 ? 3.141 8.230 9.198 1.00 98.38 272 LYS A CA 1
ATOM 2207 C C . LYS A 1 272 ? 1.795 7.611 9.537 1.00 98.38 272 LYS A C 1
ATOM 2209 O O . LYS A 1 272 ? 1.581 6.418 9.373 1.00 98.38 272 LYS A O 1
ATOM 2214 N N . PHE A 1 273 ? 0.882 8.474 9.967 1.00 98.50 273 PHE A N 1
ATOM 2215 C CA . PHE A 1 273 ? -0.507 8.148 10.231 1.00 98.50 273 PHE A CA 1
ATOM 2216 C C . PHE A 1 273 ? -1.426 8.850 9.241 1.00 98.50 273 PHE A C 1
ATOM 2218 O O . PHE A 1 273 ? -1.265 10.046 9.000 1.00 98.50 273 PHE A O 1
ATOM 2225 N N . LEU A 1 274 ? -2.451 8.141 8.774 1.00 98.50 274 LEU A N 1
ATOM 2226 C CA . LEU A 1 274 ? -3.669 8.705 8.204 1.00 98.50 274 LEU A CA 1
ATOM 2227 C C . LEU A 1 274 ? -4.781 8.591 9.253 1.00 98.50 274 LEU A C 1
ATOM 2229 O O . LEU A 1 274 ? -5.149 7.496 9.680 1.00 98.50 274 LEU A O 1
ATOM 2233 N N . LEU A 1 275 ? -5.329 9.734 9.656 1.00 97.38 275 LEU A N 1
ATOM 2234 C CA . LEU A 1 275 ? -6.380 9.831 10.665 1.00 97.38 275 LEU A CA 1
ATOM 2235 C C . LEU A 1 275 ? -7.583 10.548 10.071 1.00 97.38 275 LEU A C 1
ATOM 2237 O O . LEU A 1 275 ? -7.412 11.613 9.478 1.00 97.38 275 LEU A O 1
ATOM 2241 N N . SER A 1 276 ? -8.790 10.020 10.266 1.00 92.94 276 SER A N 1
ATOM 2242 C CA . SER A 1 276 ? -10.029 10.699 9.843 1.00 92.94 276 SER A CA 1
ATOM 2243 C C . SER A 1 276 ? -10.916 11.108 10.981 1.00 92.94 276 SER A C 1
ATOM 2245 O O . SER A 1 276 ? -10.882 10.442 12.039 1.00 92.94 276 SER A O 1
#

Nearest PDB structures (foldseek):
  4f3n-assembly1_A  TM=5.877E-01  e=8.469E-09  Burkholderia thailandensis E264
  4g67-assembly1_A  TM=5.927E-01  e=2.102E-08  Burkholderia thailandensis E264
  4h83-assembly3_C  TM=2.360E-01  e=1.757E+00  marine actinobacterium PHSC20C1
  1o9n-assembly1_B  TM=2.268E-01  e=3.636E+00  Bradyrhizobium japonicum
  1o9p-assembly1_B  TM=2.078E-01  e=4.923E+00  Bradyrhizobium japonicum

pLDDT: mean 91.55, std 8.5, range [58.38, 98.56]

InterPro domains:
  IPR003788 Protein arginine methyltransferase NDUFAF7 [PF02636] (1-226)
  IPR003788 Protein arginine methyltransferase NDUFAF7 [PTHR12049] (1-274)
  IPR029063 S-adenosyl-L-methionine-dependent methyltransferase superfamily [SSF53335] (2-263)
  IPR038375 Protein arginine methyltransferase NDUFAF7 superfamily [G3DSA:3.40.50.12710] (1-265)

Solvent-accessible surface area (backbone atoms only — not comparable to full-atom values): 15773 Å² total; per-residue (Å²): 105,80,95,74,52,72,44,78,45,73,30,65,47,68,66,58,42,50,53,53,50,53,54,49,72,71,39,96,78,66,62,89,48,58,46,79,43,76,39,54,72,78,71,61,82,67,76,42,83,57,78,43,77,46,77,40,73,71,52,59,31,69,36,58,56,49,44,36,30,28,33,57,87,78,65,48,54,25,31,59,44,78,46,76,46,97,87,72,51,64,44,81,44,76,44,70,65,73,55,65,61,60,53,50,49,56,53,46,44,54,68,43,35,71,86,66,72,61,84,43,63,63,58,72,66,58,35,55,58,46,71,70,42,88,89,49,75,67,51,40,44,41,28,43,41,58,47,45,46,50,46,41,48,51,38,42,33,71,27,30,70,46,56,29,44,46,32,34,36,42,50,56,70,75,70,36,26,68,80,43,35,58,35,36,33,23,30,33,79,54,96,91,39,82,46,71,35,78,53,81,82,57,71,86,90,67,54,55,62,40,32,38,41,63,60,72,58,49,50,33,43,43,44,55,64,54,39,71,85,58,62,79,88,64,58,76,65,47,76,44,44,32,42,61,47,34,74,73,74,47,68,61,82,81,48,43,45,97,86,67,54,36,57,69,58,68,70,47,72,44,29,34,33,45,39,69

Mean predicted aligned error: 5.58 Å

Secondary structure (DSSP, 8-state):
-GGG--EEEE-S-HHHHHHHHHHHHT-SS--TTEEEE-S-GGG------S-EEEEEES-STTS--EEEEEBTTT--EEEEEEEE-TTS-EEEEEEE---HHHHHHHHHHHHH-TT---TTS--HHHHHHHTTSTT--SB--EEEE-HHHHHHHHHHHHH-TTEEEEEEEES--SSPPTTEESPPEEEEEETTEEEE-S-S-S-TTSSEEE----HHHHHHHHHHHH-TT--GGG---EEEEHHHHHHHHS-HHHH--TTS--HHHHT-TTEEEEE-

Sequence (276 aa):
MYSQTEYNLIEISPKLARQQLSRHANSSTLHGNARIINQSILDWDKHESRPCFVVAMEVIDNLAHDVVRYDYQTDTPYQALVHVFDDGEFEEIYEQVYDPLIREYLATRALAAKKYRSPALSSRLYRKLRSQMPLAPNMTQAEFVPTHAFRFIQVLGKHFPRHRIVLSDFYKLPDTVPNAVSAPVVQTRFDGNMVPCTTYLVQPGWFDIFFPTDFELLLQMYNHMCRAGASAALGPARVCSQREFARKYAELANTATRSGENPMLDFYENNKFLLS

Radius of gyration: 21.41 Å; Cα contacts (8 Å, |Δi|>4): 461; chains: 1; bounding box: 47×42×63 Å

Foldseek 3Di:
DQLPDAAEAEAQDPVVLVVVVVVLVPDPDNNVRYDYHHHDLLPDDAADPDEEEDEAEANLQQAAWWKWKAFLQPRFIWTWDWDADPVRFTDTDIDGDPDPLVVVQVVLLCVLPVPDDAPQRDDNVVSVVQVPDPPRDRITFIETGSSRVLSSLLSCQGRVLNYKYKHKHFQDDPQFQPRYHQGWFKWAADPNDIDTDNDPRDDPPGIDITTHDPVVSVLSSSCSRRVPPPDCVVPGKDKDFQQVCCVVPNPQVVQADPVGDRCSNPVVRRMMITTD

Organism: NCBI:txid2650707